Protein AF-A0A9D5H0G9-F1 (afdb_monomer_lite)

pLDDT: mean 79.77, std 12.96, range [47.22, 95.88]

Structure (mmCIF, N/CA/C/O backbone):
data_AF-A0A9D5H0G9-F1
#
_entry.id   AF-A0A9D5H0G9-F1
#
loop_
_atom_site.group_PDB
_atom_site.id
_atom_site.type_symbol
_atom_site.label_atom_id
_atom_site.label_alt_id
_atom_site.label_comp_id
_atom_site.label_asym_id
_atom_site.label_entity_id
_atom_site.label_seq_id
_atom_site.pdbx_PDB_ins_code
_atom_site.Cartn_x
_atom_site.Cartn_y
_atom_site.Cartn_z
_atom_site.occupancy
_atom_site.B_iso_or_equiv
_atom_site.auth_seq_id
_atom_site.auth_comp_id
_atom_site.auth_asym_id
_atom_site.auth_atom_id
_atom_site.pdbx_PDB_model_num
ATOM 1 N N . MET A 1 1 ? -27.047 -10.141 14.820 1.00 56.81 1 MET A N 1
ATOM 2 C CA . MET A 1 1 ? -26.529 -9.614 16.104 1.00 56.81 1 MET A CA 1
ATOM 3 C C . MET A 1 1 ? -26.273 -8.101 16.132 1.00 56.81 1 MET A C 1
ATOM 5 O O . MET A 1 1 ? -26.694 -7.513 17.104 1.00 56.81 1 MET A O 1
ATOM 9 N N . ILE A 1 2 ? -25.667 -7.431 15.132 1.00 56.69 2 ILE A N 1
ATOM 10 C CA . ILE A 1 2 ? -25.589 -5.937 15.113 1.00 56.69 2 ILE A CA 1
ATOM 11 C C . ILE A 1 2 ? -26.662 -5.283 14.229 1.00 56.69 2 ILE A C 1
ATOM 13 O O . ILE A 1 2 ? -27.206 -4.252 14.600 1.00 56.69 2 ILE A O 1
ATOM 17 N N . LEU A 1 3 ? -27.009 -5.904 13.097 1.00 59.88 3 LEU A N 1
ATOM 18 C CA . LEU A 1 3 ? -28.113 -5.454 12.235 1.00 59.88 3 LEU A CA 1
ATOM 19 C C . LEU A 1 3 ? -29.446 -5.417 12.987 1.00 59.88 3 LEU A C 1
ATOM 21 O O . LEU A 1 3 ? -30.154 -4.426 12.918 1.00 59.88 3 LEU A O 1
ATOM 25 N N . ASP A 1 4 ? -29.702 -6.449 13.788 1.00 66.50 4 ASP A N 1
ATOM 26 C CA . ASP A 1 4 ? -30.885 -6.550 14.647 1.00 66.50 4 ASP A CA 1
ATOM 27 C C . ASP A 1 4 ? -30.948 -5.424 15.701 1.00 66.50 4 ASP A C 1
ATOM 29 O O . ASP A 1 4 ? -32.009 -4.882 15.986 1.00 66.50 4 ASP A O 1
ATOM 33 N N . VAL A 1 5 ? -29.797 -4.993 16.236 1.00 70.19 5 VAL A N 1
ATOM 34 C CA . VAL A 1 5 ? -29.723 -3.853 17.171 1.00 70.19 5 VAL A CA 1
ATOM 35 C C . VAL A 1 5 ? -29.985 -2.532 16.445 1.00 70.19 5 VAL A C 1
ATOM 37 O O . VAL A 1 5 ? -30.685 -1.672 16.969 1.00 70.19 5 VAL A O 1
ATOM 40 N N . PHE A 1 6 ? -29.470 -2.379 15.222 1.00 69.69 6 PHE A N 1
ATOM 41 C CA . PHE A 1 6 ? -29.721 -1.199 14.391 1.00 69.69 6 PHE A CA 1
ATOM 42 C C . PHE A 1 6 ? -31.195 -1.079 13.984 1.00 69.69 6 PHE A C 1
ATOM 44 O O . PHE A 1 6 ? -31.761 0.005 14.075 1.00 69.69 6 PHE A O 1
ATOM 51 N N . GLN A 1 7 ? -31.819 -2.193 13.596 1.00 70.25 7 GLN A N 1
ATOM 52 C CA . GLN A 1 7 ? -33.241 -2.266 13.249 1.00 70.25 7 GLN A CA 1
ATOM 53 C C . GLN A 1 7 ? -34.151 -2.016 14.459 1.00 70.25 7 GLN A C 1
ATOM 55 O O . GLN A 1 7 ? -35.206 -1.411 14.315 1.00 70.25 7 GLN A O 1
ATOM 60 N N . LYS A 1 8 ? -33.737 -2.431 15.664 1.00 78.50 8 LYS A N 1
ATOM 61 C CA . LYS A 1 8 ? -34.454 -2.112 16.912 1.00 78.50 8 LYS A CA 1
ATOM 62 C C . LYS A 1 8 ? -34.334 -0.642 17.313 1.00 78.50 8 LYS A C 1
ATOM 64 O O . LYS A 1 8 ? -35.251 -0.110 17.926 1.00 78.50 8 LYS A O 1
ATOM 69 N N . ALA A 1 9 ? -33.207 0.001 17.008 1.00 78.31 9 ALA A N 1
ATOM 70 C CA . ALA A 1 9 ? -32.945 1.385 17.398 1.00 78.31 9 ALA A CA 1
ATOM 71 C C . ALA A 1 9 ? -33.521 2.421 16.419 1.00 78.31 9 ALA A C 1
ATOM 73 O O . ALA A 1 9 ? -33.805 3.546 16.827 1.00 78.31 9 ALA A O 1
ATOM 74 N N . TYR A 1 10 ? -33.690 2.063 15.143 1.00 80.25 10 TYR A N 1
ATOM 75 C CA . TYR A 1 10 ? -34.117 2.986 14.094 1.00 80.25 10 TYR A CA 1
ATOM 76 C C . TYR A 1 10 ? -35.246 2.395 13.251 1.00 80.25 10 TYR A C 1
ATOM 78 O O . TYR A 1 10 ? -35.122 1.297 12.715 1.00 80.25 10 TYR A O 1
ATOM 86 N N . VAL A 1 11 ? -36.315 3.172 13.062 1.00 82.00 11 VAL A N 1
ATOM 87 C CA . VAL A 1 11 ? -37.361 2.857 12.082 1.00 82.00 11 VAL A CA 1
ATOM 88 C C . VAL A 1 11 ? -36.827 3.209 10.695 1.00 82.00 11 VAL A C 1
ATOM 90 O O . VAL A 1 11 ? -36.660 4.383 10.365 1.00 82.00 11 VAL A O 1
ATOM 93 N N . ILE A 1 12 ? -36.515 2.191 9.898 1.00 79.88 12 ILE A N 1
ATOM 94 C CA . ILE A 1 12 ? -35.999 2.345 8.535 1.00 79.88 12 ILE A CA 1
ATOM 95 C C . ILE A 1 12 ? -37.139 2.013 7.571 1.00 79.88 12 ILE A C 1
ATOM 97 O O . ILE A 1 12 ? -37.668 0.908 7.615 1.00 79.88 12 ILE A O 1
ATOM 101 N N . GLY A 1 13 ? -37.527 2.964 6.720 1.00 80.44 13 GLY A N 1
ATOM 102 C CA . GLY A 1 13 ? -38.519 2.718 5.670 1.00 80.44 13 GLY A CA 1
ATOM 103 C C . GLY A 1 13 ? -37.949 1.850 4.543 1.00 80.44 13 GLY A C 1
ATOM 104 O O . GLY A 1 13 ? -36.780 2.010 4.178 1.00 80.44 13 GLY A O 1
ATOM 105 N N . ASP A 1 14 ? -38.784 0.977 3.973 1.00 80.81 14 ASP A N 1
ATOM 106 C CA . ASP A 1 14 ? -38.381 -0.008 2.954 1.00 80.81 14 ASP A CA 1
ATOM 107 C C . ASP A 1 14 ? -37.676 0.626 1.747 1.00 80.81 14 ASP A C 1
ATOM 109 O O . ASP A 1 14 ? -36.675 0.100 1.267 1.00 80.81 14 ASP A O 1
ATOM 113 N N . GLU A 1 15 ? -38.107 1.815 1.317 1.00 85.62 15 GLU A N 1
ATOM 114 C CA . GLU A 1 15 ? -37.555 2.511 0.144 1.00 85.62 15 GLU A CA 1
ATOM 115 C C . GLU A 1 15 ? -36.047 2.798 0.229 1.00 85.62 15 GLU A C 1
ATOM 117 O O . GLU A 1 15 ? -35.377 2.931 -0.795 1.00 85.62 15 GLU A O 1
ATOM 122 N N . ARG A 1 16 ? -35.492 2.930 1.442 1.00 82.00 16 ARG A N 1
ATOM 123 C CA . ARG A 1 16 ? -34.059 3.212 1.650 1.00 82.00 16 ARG A CA 1
ATOM 124 C C . ARG A 1 16 ? -33.353 2.163 2.491 1.00 82.00 16 ARG A C 1
ATOM 126 O O . ARG A 1 16 ? -32.199 2.383 2.869 1.00 82.00 16 ARG A O 1
ATOM 133 N N . TYR A 1 17 ? -34.009 1.043 2.774 1.00 84.56 17 TYR A N 1
ATOM 134 C CA . TYR A 1 17 ? -33.472 0.009 3.647 1.00 84.56 17 TYR A CA 1
ATOM 135 C C . TYR A 1 17 ? -32.092 -0.465 3.177 1.00 84.56 17 TYR A C 1
ATOM 137 O O . TYR A 1 17 ? -31.112 -0.342 3.915 1.00 84.56 17 TYR A O 1
ATOM 145 N N . ASP A 1 18 ? -31.977 -0.866 1.911 1.00 85.19 18 ASP A N 1
ATOM 146 C CA . ASP A 1 18 ? -30.720 -1.365 1.341 1.00 85.19 18 ASP A CA 1
ATOM 147 C C . ASP A 1 18 ? -29.585 -0.342 1.420 1.00 85.19 18 ASP A C 1
ATOM 149 O O . ASP A 1 18 ? -28.441 -0.680 1.738 1.00 85.19 18 ASP A O 1
ATOM 153 N N . PHE A 1 19 ? -29.898 0.931 1.170 1.00 87.31 19 PHE A N 1
ATOM 154 C CA . PHE A 1 19 ? -28.922 2.010 1.249 1.00 87.31 19 PHE A CA 1
ATOM 155 C C . PHE A 1 19 ? -28.417 2.203 2.683 1.00 87.31 19 PHE A C 1
ATOM 157 O O . PHE A 1 19 ? -27.205 2.244 2.914 1.00 87.31 19 PHE A O 1
ATOM 164 N N . VAL A 1 20 ? -29.334 2.279 3.651 1.00 85.88 20 VAL A N 1
ATOM 165 C CA . VAL A 1 20 ? -28.999 2.469 5.069 1.00 85.88 20 VAL A CA 1
ATOM 166 C C . VAL A 1 20 ? -28.192 1.285 5.595 1.00 85.88 20 VAL A C 1
ATOM 168 O O . VAL A 1 20 ? -27.168 1.485 6.250 1.00 85.88 20 VAL A O 1
ATO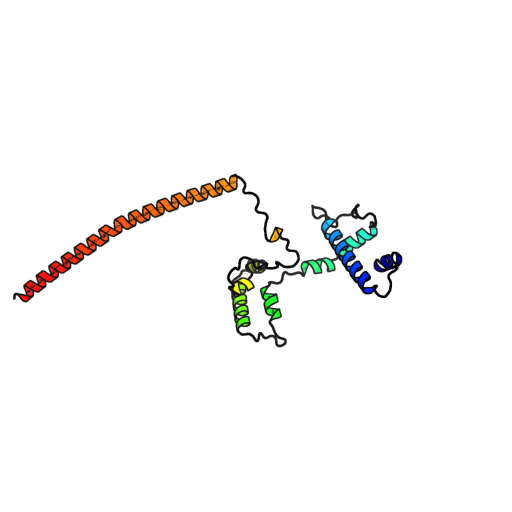M 171 N N . ILE A 1 21 ? -28.589 0.056 5.258 1.00 84.25 21 ILE A N 1
ATOM 172 C CA . ILE A 1 21 ? -27.858 -1.151 5.648 1.00 84.25 21 ILE A CA 1
ATOM 173 C C . ILE A 1 21 ? -26.453 -1.162 5.046 1.00 84.25 21 ILE A C 1
ATOM 175 O O . ILE A 1 21 ? -25.477 -1.401 5.765 1.00 84.25 21 ILE A O 1
ATOM 179 N N . LYS A 1 22 ? -26.316 -0.857 3.751 1.00 86.69 22 LYS A N 1
ATOM 180 C CA . LYS A 1 22 ? -25.011 -0.776 3.083 1.00 86.69 22 LYS A CA 1
ATOM 181 C C . LYS A 1 22 ? -24.092 0.220 3.786 1.00 86.69 22 LYS A C 1
ATOM 183 O O . LYS A 1 22 ? -22.920 -0.088 4.016 1.00 86.69 22 LYS A O 1
ATOM 188 N N . GLU A 1 23 ? -24.607 1.386 4.156 1.00 88.25 23 GLU A N 1
ATOM 189 C CA . GLU A 1 23 ? -23.812 2.420 4.815 1.00 88.25 23 GLU A CA 1
ATOM 190 C C . GLU A 1 23 ? -23.452 2.049 6.261 1.00 88.25 23 GLU A C 1
ATOM 192 O O . GLU A 1 23 ? -22.292 2.172 6.665 1.00 88.25 23 GLU A O 1
ATOM 197 N N . ALA A 1 24 ? -24.392 1.477 7.016 1.00 86.00 24 ALA A N 1
ATOM 198 C CA . ALA A 1 24 ? -24.137 0.970 8.363 1.00 86.00 24 ALA A CA 1
ATOM 199 C C . ALA A 1 24 ? -23.048 -0.117 8.368 1.00 86.00 24 ALA A C 1
ATOM 201 O O . ALA A 1 24 ? -22.148 -0.108 9.213 1.00 86.00 24 ALA A O 1
ATOM 202 N N . VAL A 1 25 ? -23.069 -1.027 7.387 1.00 85.62 25 VAL A N 1
ATOM 203 C CA . VAL A 1 25 ? -22.042 -2.067 7.233 1.00 85.62 25 VAL A CA 1
ATOM 204 C C . VAL A 1 25 ? -20.672 -1.459 6.923 1.00 85.62 25 VAL A C 1
ATOM 206 O O . VAL A 1 25 ? -19.674 -1.893 7.509 1.00 85.62 25 VAL A O 1
ATOM 209 N N . LYS A 1 26 ? -20.593 -0.436 6.059 1.00 88.19 26 LYS A N 1
ATOM 210 C CA . LYS A 1 26 ? -19.330 0.280 5.793 1.00 88.19 26 LYS A CA 1
ATOM 211 C C . LYS A 1 26 ? -18.772 0.919 7.062 1.00 88.19 26 LYS A C 1
ATOM 213 O O . LYS A 1 26 ? -17.596 0.717 7.374 1.00 88.19 26 LYS A O 1
ATOM 218 N N . LEU A 1 27 ? -19.609 1.635 7.814 1.00 90.12 27 LEU A N 1
ATOM 219 C CA . LEU A 1 27 ? -19.217 2.275 9.071 1.00 90.12 27 LEU A CA 1
ATOM 220 C C . LEU A 1 27 ? -18.751 1.245 10.104 1.00 90.12 27 LEU A C 1
ATOM 222 O O . LEU A 1 27 ? -17.713 1.438 10.739 1.00 90.12 27 LEU A O 1
ATOM 226 N N . LEU A 1 28 ? -19.446 0.111 10.219 1.00 87.31 28 LEU A N 1
ATOM 227 C CA . LEU A 1 28 ? -19.047 -0.977 11.108 1.00 87.31 28 LEU A CA 1
ATOM 228 C C . LEU A 1 28 ? -17.698 -1.584 10.703 1.00 87.31 28 LEU A C 1
ATOM 230 O O . LEU A 1 28 ? -16.865 -1.871 11.566 1.00 87.31 28 LEU A O 1
ATOM 234 N N . ARG A 1 29 ? -17.458 -1.781 9.400 1.00 88.19 29 ARG A N 1
ATOM 235 C CA . ARG A 1 29 ? -16.169 -2.277 8.898 1.00 88.19 29 ARG A CA 1
ATOM 236 C C . ARG A 1 29 ? -15.049 -1.293 9.234 1.00 88.19 29 ARG A C 1
ATOM 238 O O . ARG A 1 29 ? -14.038 -1.710 9.796 1.00 88.19 29 ARG A O 1
ATOM 245 N N . ALA A 1 30 ? -15.250 -0.002 8.975 1.00 88.62 30 ALA A N 1
ATOM 246 C CA . ALA A 1 30 ? -14.291 1.050 9.314 1.00 88.62 30 ALA A CA 1
ATOM 247 C C . ALA A 1 30 ? -14.018 1.120 10.827 1.00 88.62 30 ALA A C 1
ATOM 249 O O . ALA A 1 30 ? -12.867 1.225 11.257 1.00 88.62 30 ALA A O 1
ATOM 250 N N . PHE A 1 31 ? -15.064 0.992 11.645 1.00 91.12 31 PHE A N 1
ATOM 251 C CA . PHE A 1 31 ? -14.955 0.944 13.099 1.00 91.12 31 PHE A CA 1
ATOM 252 C C . PHE A 1 31 ? -14.113 -0.244 13.578 1.00 91.12 31 PHE A C 1
ATOM 254 O O . PHE A 1 31 ? -13.171 -0.052 14.345 1.00 91.12 31 PHE A O 1
ATOM 261 N N . LYS A 1 32 ? -14.380 -1.456 13.075 1.00 89.19 32 LYS A N 1
ATOM 262 C CA . LYS A 1 32 ? -13.597 -2.659 13.409 1.00 89.19 32 LYS A CA 1
ATOM 263 C C . LYS A 1 32 ? -12.131 -2.534 12.990 1.00 89.19 32 LYS A C 1
ATOM 265 O O . LYS A 1 32 ? -11.251 -2.923 13.753 1.00 89.19 32 LYS A O 1
ATOM 270 N N . VAL A 1 33 ? -11.855 -1.950 11.820 1.00 88.50 33 VAL A N 1
ATOM 271 C CA . VAL A 1 33 ? -10.481 -1.663 11.366 1.00 88.50 33 VAL A CA 1
ATOM 272 C C . VAL A 1 33 ? -9.780 -0.709 12.331 1.00 88.50 33 VAL A C 1
ATOM 274 O O . VAL A 1 33 ? -8.645 -0.961 12.732 1.00 88.50 33 VAL A O 1
ATOM 277 N N . LYS A 1 34 ? -10.463 0.355 12.763 1.00 91.06 34 LYS A N 1
ATOM 278 C CA . LYS A 1 34 ? -9.928 1.314 13.735 1.00 91.06 34 LYS A CA 1
ATOM 279 C C . LYS A 1 34 ? -9.675 0.677 15.101 1.00 91.06 34 LYS A C 1
ATOM 281 O O . LYS A 1 34 ? -8.620 0.929 15.679 1.00 91.06 34 LYS A O 1
ATOM 286 N N . LEU A 1 35 ? -10.603 -0.151 15.590 1.00 90.94 35 LEU A N 1
ATOM 287 C CA . LEU A 1 35 ? -10.425 -0.939 16.813 1.00 90.94 35 LEU A CA 1
ATOM 288 C C . LEU A 1 35 ? -9.172 -1.810 16.721 1.00 90.94 35 LEU A C 1
ATOM 290 O O . LEU A 1 35 ? -8.299 -1.726 17.579 1.00 90.94 35 LEU A O 1
ATOM 294 N N . ARG A 1 36 ? -9.030 -2.565 15.628 1.00 87.62 36 ARG A N 1
ATOM 295 C CA . ARG A 1 36 ? -7.863 -3.422 15.407 1.00 87.62 36 ARG A CA 1
ATOM 296 C C . ARG A 1 36 ? -6.561 -2.623 15.360 1.00 87.62 36 ARG A C 1
ATOM 298 O O . ARG A 1 36 ? -5.600 -2.964 16.033 1.00 87.62 36 ARG A O 1
ATOM 305 N N . SER A 1 37 ? -6.527 -1.567 14.554 1.00 85.25 37 SER A N 1
ATOM 306 C CA . SER A 1 37 ? -5.296 -0.825 14.269 1.00 85.25 37 SER A CA 1
ATOM 307 C C . SER A 1 37 ? -4.800 0.004 15.449 1.00 85.25 37 SER A C 1
ATOM 309 O O . SER A 1 37 ? -3.591 0.153 15.590 1.00 85.25 37 SER A O 1
ATOM 311 N N . LYS A 1 38 ? -5.701 0.576 16.256 1.00 88.94 38 LYS A N 1
ATOM 312 C CA . LYS A 1 38 ? -5.317 1.504 17.330 1.00 88.94 38 LYS A CA 1
ATOM 313 C C . LYS A 1 38 ? -5.357 0.906 18.727 1.00 88.94 38 LYS A C 1
ATOM 315 O O . LYS A 1 38 ? -4.769 1.498 19.621 1.00 88.94 38 LYS A O 1
ATOM 320 N N . TYR A 1 39 ? -6.099 -0.181 18.918 1.00 90.56 39 TYR A N 1
ATOM 321 C CA . TYR A 1 39 ? -6.449 -0.641 20.257 1.00 90.56 39 TYR A CA 1
ATOM 322 C C . TYR A 1 39 ? -6.258 -2.138 20.496 1.00 90.56 39 TYR A C 1
ATOM 324 O O . TYR A 1 39 ? -6.348 -2.568 21.638 1.00 90.56 39 TYR A O 1
ATOM 332 N N . LEU A 1 40 ? -6.031 -2.948 19.456 1.00 89.19 40 LEU A N 1
ATOM 333 C CA . LEU A 1 40 ? -5.774 -4.377 19.655 1.00 89.19 40 LEU A CA 1
ATOM 334 C C . LEU A 1 40 ? -4.387 -4.623 20.247 1.00 89.19 40 LEU A C 1
ATOM 336 O O . LEU A 1 40 ? -4.220 -5.568 21.014 1.00 89.19 40 LEU A O 1
ATOM 340 N N . LYS A 1 41 ? -3.406 -3.810 19.843 1.00 88.81 41 LYS A N 1
ATOM 341 C CA . LYS A 1 41 ? -2.018 -3.929 20.273 1.00 88.81 41 LYS A CA 1
ATOM 342 C C . LYS A 1 41 ? -1.517 -2.620 20.864 1.00 88.81 41 LYS A C 1
ATOM 344 O O . LYS A 1 41 ? -1.776 -1.557 20.295 1.00 88.81 41 LYS A O 1
ATOM 349 N N . ASP A 1 42 ? -0.765 -2.730 21.948 1.00 85.69 42 ASP A N 1
ATOM 350 C CA . ASP A 1 42 ? -0.035 -1.625 22.554 1.00 85.69 42 ASP A CA 1
ATOM 351 C C . ASP A 1 42 ? 1.193 -1.242 21.714 1.00 85.69 42 ASP A C 1
ATOM 353 O O . ASP A 1 42 ? 1.541 -1.904 20.731 1.00 85.69 42 ASP A O 1
ATOM 357 N N . LYS A 1 43 ? 1.866 -0.152 22.105 1.00 83.06 43 LYS A N 1
ATOM 358 C CA . LYS A 1 43 ? 3.080 0.344 21.431 1.00 83.06 43 LYS A CA 1
ATOM 359 C C . LYS A 1 43 ? 4.184 -0.716 21.350 1.00 83.06 43 LYS A C 1
ATOM 361 O O . LYS A 1 43 ? 4.920 -0.735 20.371 1.00 83.06 43 LYS A O 1
ATOM 366 N N . ASP A 1 44 ? 4.230 -1.614 22.329 1.00 82.81 44 ASP A N 1
ATOM 367 C CA . ASP A 1 44 ? 5.205 -2.705 22.422 1.00 82.81 44 ASP A CA 1
ATOM 368 C C . ASP A 1 44 ? 4.770 -3.970 21.653 1.00 82.81 44 ASP A C 1
ATOM 370 O O . ASP A 1 44 ? 5.451 -4.989 21.679 1.00 82.81 44 ASP A O 1
ATOM 374 N N . GLY A 1 45 ? 3.616 -3.939 20.973 1.00 81.00 45 GLY A N 1
ATOM 375 C CA . GLY A 1 45 ? 3.103 -5.052 20.166 1.00 81.00 45 GLY A CA 1
ATOM 376 C C . GLY A 1 45 ? 2.308 -6.115 20.936 1.00 81.00 45 GLY A C 1
ATOM 377 O O . GLY A 1 45 ? 1.773 -7.036 20.308 1.00 81.00 45 GLY A O 1
ATOM 378 N N . ASN A 1 46 ? 2.179 -5.970 22.257 1.00 86.94 46 ASN A N 1
ATOM 379 C CA . ASN A 1 46 ? 1.392 -6.848 23.127 1.00 86.94 46 ASN A CA 1
ATOM 380 C C . ASN A 1 46 ? -0.118 -6.665 22.924 1.00 86.94 46 ASN A C 1
ATOM 382 O O . ASN A 1 46 ? -0.568 -5.571 22.603 1.00 86.94 46 ASN A O 1
ATOM 386 N N . ILE A 1 47 ? -0.901 -7.733 23.114 1.00 86.94 47 ILE A N 1
ATOM 387 C CA . ILE A 1 47 ? -2.364 -7.709 22.951 1.00 86.94 47 ILE A CA 1
ATOM 388 C C . ILE A 1 47 ? -3.025 -7.072 24.170 1.00 86.94 47 ILE A C 1
ATOM 390 O O . ILE A 1 47 ? -2.795 -7.493 25.308 1.00 86.94 47 ILE A O 1
ATOM 394 N N . ASN A 1 48 ? -3.927 -6.131 23.923 1.00 88.50 48 ASN A N 1
ATOM 395 C CA . ASN A 1 48 ? -4.620 -5.421 24.987 1.00 88.50 48 ASN A CA 1
ATOM 396 C C . ASN A 1 48 ? -5.701 -6.318 25.591 1.00 88.50 48 ASN A C 1
ATOM 398 O O . ASN A 1 48 ? -6.639 -6.739 24.912 1.00 88.50 48 ASN A O 1
ATOM 402 N N . LYS A 1 49 ? -5.590 -6.589 26.896 1.00 87.25 49 LYS A N 1
ATOM 403 C CA . LYS A 1 49 ? -6.533 -7.457 27.623 1.00 87.25 49 LYS A CA 1
ATOM 404 C C . LYS A 1 49 ? -7.892 -6.806 27.873 1.00 87.25 49 LYS A C 1
ATOM 406 O O . LYS A 1 49 ? -8.851 -7.516 28.122 1.00 87.25 49 LYS A O 1
ATOM 411 N N . LYS A 1 50 ? -7.980 -5.476 27.846 1.00 88.44 50 LYS A N 1
ATOM 412 C CA . LYS A 1 50 ? -9.211 -4.728 28.131 1.00 88.44 50 LYS A CA 1
ATOM 413 C C . LYS A 1 50 ? -9.662 -3.941 26.899 1.00 88.44 50 LYS A C 1
ATOM 415 O O . LYS A 1 50 ? -8.796 -3.469 26.154 1.00 88.44 50 LYS A O 1
ATOM 420 N N . PRO A 1 51 ? -10.978 -3.755 26.699 1.00 91.31 51 PRO A N 1
ATOM 421 C CA . PRO A 1 51 ? -11.483 -2.899 25.643 1.00 91.31 51 PRO A CA 1
ATOM 422 C C . PRO A 1 51 ? -11.075 -1.437 25.870 1.00 91.31 51 PRO A C 1
ATOM 424 O O . PRO A 1 51 ? -10.795 -1.023 26.999 1.00 91.31 51 PRO A O 1
ATOM 427 N N . PRO A 1 52 ? -11.076 -0.615 24.810 1.00 91.38 52 PRO A N 1
ATOM 428 C CA . PRO A 1 52 ? -10.791 0.808 24.930 1.00 91.38 52 PRO A CA 1
ATOM 429 C C . PRO A 1 52 ? -11.828 1.527 25.781 1.00 91.38 52 PRO A C 1
ATOM 431 O O . PRO A 1 52 ? -13.016 1.477 25.474 1.00 91.38 52 PRO A O 1
ATOM 434 N N . GLU A 1 53 ? -11.371 2.315 26.751 1.00 90.00 53 GLU A N 1
ATOM 435 C CA . GLU A 1 53 ? -12.243 3.120 27.619 1.00 90.00 53 GLU A CA 1
ATOM 436 C C . GLU A 1 53 ? -13.141 4.088 26.830 1.00 90.00 53 GLU A C 1
ATOM 438 O O . GLU A 1 53 ? -14.304 4.299 27.165 1.00 90.00 53 GLU A O 1
ATOM 443 N N . LYS A 1 54 ? -12.641 4.600 25.695 1.00 90.56 54 LYS A N 1
ATOM 444 C CA . LYS A 1 54 ? -13.410 5.437 24.758 1.00 90.56 54 LYS A CA 1
ATOM 445 C C . LYS A 1 54 ? -14.705 4.773 24.270 1.00 90.56 54 LYS A C 1
ATOM 447 O O . LYS A 1 54 ? -15.638 5.470 23.873 1.00 90.56 54 LYS A O 1
ATOM 452 N N . TYR A 1 55 ? -14.740 3.446 24.235 1.00 90.06 55 TYR A N 1
ATOM 453 C CA . TYR A 1 55 ? -15.864 2.655 23.759 1.00 90.06 55 TYR A CA 1
ATOM 454 C C . TYR A 1 55 ? -16.420 1.813 24.909 1.00 90.06 55 TYR A C 1
ATOM 456 O O . TYR A 1 55 ? -16.429 0.588 24.842 1.00 90.06 55 TYR A O 1
ATOM 464 N N . SER A 1 56 ? -16.906 2.489 25.954 1.00 87.62 56 SER A N 1
ATOM 465 C CA . SER A 1 56 ? -17.457 1.879 27.176 1.00 87.62 56 SER A CA 1
ATOM 466 C C . SER A 1 56 ? -18.626 0.916 26.938 1.00 87.62 56 SER A C 1
ATOM 468 O O . SER A 1 56 ? -18.898 0.056 27.767 1.00 87.62 56 SER A O 1
ATOM 470 N N . TYR A 1 57 ? -19.303 1.033 25.795 1.00 86.62 57 TYR A N 1
ATOM 471 C CA . TYR A 1 57 ? -20.365 0.123 25.366 1.00 86.62 57 TYR A CA 1
ATOM 472 C C . TYR A 1 57 ? -19.856 -1.238 24.862 1.00 86.62 57 TYR A C 1
ATOM 474 O O . TYR A 1 57 ? -20.665 -2.122 24.588 1.00 86.62 57 TYR A O 1
ATOM 482 N N . ILE A 1 58 ? -18.541 -1.418 24.694 1.00 88.81 58 ILE A N 1
ATOM 483 C CA . ILE A 1 58 ? -17.946 -2.716 24.369 1.00 88.81 58 ILE A CA 1
ATOM 484 C C . ILE A 1 58 ? -17.715 -3.466 25.675 1.00 88.81 58 ILE A C 1
ATOM 486 O O . ILE A 1 58 ? -16.865 -3.095 26.482 1.00 88.81 58 ILE A O 1
ATOM 490 N N . THR A 1 59 ? -18.462 -4.548 25.863 1.00 92.12 59 THR A N 1
ATOM 491 C CA . THR A 1 59 ? -18.270 -5.439 27.013 1.00 92.12 59 THR A CA 1
ATOM 492 C C . THR A 1 59 ? -16.968 -6.229 26.888 1.00 92.12 59 THR A C 1
ATOM 494 O O . THR A 1 59 ? -16.466 -6.463 25.786 1.00 92.12 59 THR A O 1
ATOM 497 N N . GLN A 1 60 ? -16.428 -6.677 28.023 1.00 91.06 60 GLN A N 1
ATOM 498 C CA . GLN A 1 60 ? -15.212 -7.493 28.045 1.00 91.06 60 GLN A CA 1
ATOM 499 C C . GLN A 1 60 ? -15.379 -8.783 27.224 1.00 91.06 60 GLN A C 1
ATOM 501 O O . GLN A 1 60 ? -14.518 -9.108 26.418 1.00 91.06 60 GLN A O 1
ATOM 506 N N . GLU A 1 61 ? -16.529 -9.449 27.325 1.00 91.31 61 GLU A N 1
ATOM 507 C CA . GLU A 1 61 ? -16.827 -10.654 26.540 1.00 91.31 61 GLU A CA 1
ATOM 508 C C . GLU A 1 61 ? -16.796 -10.384 25.027 1.00 91.31 61 GLU A C 1
ATOM 510 O O . GLU A 1 61 ? -16.196 -11.133 24.256 1.00 91.31 61 GLU A O 1
ATOM 515 N N . GLN A 1 62 ? -17.397 -9.273 24.582 1.00 90.19 62 GLN A N 1
ATOM 516 C CA . GLN A 1 62 ? -17.360 -8.866 23.173 1.00 90.19 62 GLN A CA 1
ATOM 517 C C . GLN A 1 62 ? -15.936 -8.548 22.705 1.00 90.19 62 GLN A C 1
ATOM 519 O O . GLN A 1 62 ? -15.596 -8.818 21.548 1.00 90.19 62 GLN A O 1
ATOM 524 N N . TRP A 1 63 ? -15.115 -7.973 23.585 1.00 92.62 63 TRP A N 1
ATOM 525 C CA . TRP A 1 63 ? -13.707 -7.712 23.312 1.00 92.62 63 TRP A CA 1
ATOM 526 C C . TRP A 1 63 ? -12.919 -9.010 23.152 1.00 92.62 63 TRP A C 1
ATOM 528 O O . TRP A 1 63 ? -12.233 -9.172 22.145 1.00 92.62 63 TRP A O 1
ATOM 538 N N . ASP A 1 64 ? -13.086 -9.964 24.062 1.00 91.25 64 ASP A N 1
ATOM 539 C CA . ASP A 1 64 ? -12.367 -11.240 24.035 1.00 91.25 64 ASP A CA 1
ATOM 540 C C . ASP A 1 64 ? -12.715 -12.057 22.780 1.00 91.25 64 ASP A C 1
ATOM 542 O O . ASP A 1 64 ? -11.825 -12.577 22.097 1.00 91.25 64 ASP A O 1
ATOM 546 N N . ILE A 1 65 ? -13.995 -12.080 22.390 1.00 90.88 65 ILE A N 1
ATOM 547 C CA . ILE A 1 65 ? -14.448 -12.677 21.121 1.00 90.88 65 ILE A CA 1
ATOM 548 C C . ILE A 1 65 ? -13.786 -11.981 19.923 1.00 90.88 65 ILE A C 1
ATOM 550 O O . ILE A 1 65 ? -13.339 -12.639 18.978 1.00 90.88 65 ILE A O 1
ATOM 554 N N . PHE A 1 66 ? -13.715 -10.646 19.934 1.00 89.44 66 PHE A N 1
ATOM 555 C CA . PHE A 1 66 ? -13.097 -9.875 18.856 1.00 89.44 66 PHE A CA 1
ATOM 556 C C . PHE A 1 66 ? -11.590 -10.134 18.742 1.00 89.44 66 PHE A C 1
ATOM 558 O O . PHE A 1 66 ? -11.101 -10.344 17.628 1.00 89.44 66 PHE A O 1
ATOM 565 N N . VAL A 1 67 ? -10.870 -10.148 19.867 1.00 90.12 67 VAL A N 1
ATOM 566 C CA . VAL A 1 67 ? -9.436 -10.459 19.940 1.00 90.12 67 VAL A CA 1
ATOM 567 C C . VAL A 1 67 ? -9.182 -11.866 19.411 1.00 90.12 67 VAL A C 1
ATOM 569 O O . VAL A 1 67 ? -8.372 -12.031 18.501 1.00 90.12 67 VAL A O 1
ATOM 572 N N . THR A 1 68 ? -9.935 -12.855 19.897 1.00 90.50 68 THR A N 1
ATOM 573 C CA . THR A 1 68 ? -9.815 -14.261 19.478 1.00 90.50 68 THR A CA 1
ATOM 574 C C . THR A 1 68 ? -10.016 -14.398 17.970 1.00 90.50 68 THR A C 1
ATOM 576 O O . THR A 1 68 ? -9.180 -14.966 17.270 1.00 90.50 68 THR A O 1
ATOM 579 N N . LYS A 1 69 ? -11.064 -13.767 17.425 1.00 87.50 69 LYS A N 1
ATOM 580 C CA . LYS A 1 69 ? -11.313 -13.738 15.979 1.00 87.50 69 LYS A CA 1
ATOM 581 C C . LYS A 1 69 ? -10.199 -13.045 15.190 1.00 87.50 69 LYS A C 1
ATOM 583 O O . LYS A 1 69 ? -9.871 -13.484 14.094 1.00 87.50 69 LYS A O 1
ATOM 588 N N . CYS A 1 70 ? -9.632 -11.959 15.715 1.00 82.81 70 CYS A N 1
ATOM 589 C CA . CYS A 1 70 ? -8.536 -11.238 15.060 1.00 82.81 70 CYS A CA 1
ATOM 590 C C . CYS A 1 70 ? -7.208 -12.006 15.066 1.00 82.81 70 CYS A C 1
ATOM 592 O O . CYS A 1 70 ? -6.357 -11.692 14.225 1.00 82.81 70 CYS A O 1
ATOM 594 N N . MET A 1 71 ? -7.038 -12.937 16.011 1.00 81.75 71 MET A N 1
ATOM 595 C CA . MET A 1 71 ? -5.855 -13.787 16.158 1.00 81.75 71 MET A CA 1
ATOM 596 C C . MET A 1 71 ? -5.994 -15.155 15.498 1.00 81.75 71 MET A C 1
ATOM 598 O O . MET A 1 71 ? -4.972 -15.791 15.280 1.00 81.75 71 MET A O 1
ATOM 602 N N . SER A 1 72 ? -7.209 -15.573 15.142 1.00 83.44 72 SER A N 1
ATOM 603 C CA . SER A 1 72 ? -7.466 -16.799 14.385 1.00 83.44 72 SER A CA 1
ATOM 604 C C . SER A 1 72 ? -6.581 -16.899 13.141 1.00 83.44 72 SER A C 1
ATOM 606 O O . SER A 1 72 ? -6.460 -15.928 12.385 1.00 83.44 72 SER A O 1
ATOM 608 N N . ASP A 1 73 ? -6.027 -18.087 12.898 1.00 68.19 73 ASP A N 1
ATOM 609 C CA . ASP A 1 73 ? -5.099 -18.346 11.793 1.00 68.19 73 ASP A CA 1
ATOM 610 C C . ASP A 1 73 ? -5.698 -17.996 10.433 1.00 68.19 73 ASP A C 1
ATOM 612 O O . ASP A 1 73 ? -5.005 -17.433 9.598 1.00 68.19 73 ASP A O 1
ATOM 616 N N . ASP A 1 74 ? -6.996 -18.215 10.216 1.00 67.56 74 ASP A N 1
ATOM 617 C CA . ASP A 1 74 ? -7.678 -17.824 8.972 1.00 67.56 74 ASP A CA 1
ATOM 618 C C . ASP A 1 74 ? -7.586 -16.315 8.690 1.00 67.56 74 ASP A C 1
ATOM 620 O O . ASP A 1 74 ? -7.401 -15.883 7.551 1.00 67.56 74 ASP A O 1
ATOM 624 N N . PHE A 1 75 ? -7.667 -15.492 9.739 1.00 67.19 75 PHE A N 1
ATOM 625 C CA . PHE A 1 75 ? -7.581 -14.037 9.625 1.00 67.19 75 PHE A CA 1
ATOM 626 C C . PHE A 1 75 ? -6.128 -13.555 9.509 1.00 67.19 75 PHE A C 1
ATOM 628 O O . PHE A 1 75 ? -5.866 -12.484 8.952 1.00 67.19 75 PHE A O 1
ATOM 635 N N . GLN A 1 76 ? -5.172 -14.330 10.031 1.00 65.81 76 GLN A N 1
ATOM 636 C CA . GLN A 1 76 ? -3.743 -14.085 9.832 1.00 65.81 76 GLN A CA 1
ATOM 637 C C . GLN A 1 76 ? -3.282 -14.521 8.438 1.00 65.81 76 GLN A C 1
ATOM 639 O O . GLN A 1 76 ? -2.568 -13.761 7.792 1.00 65.81 76 GLN A O 1
ATOM 644 N N . LYS A 1 77 ? -3.762 -15.659 7.929 1.00 60.47 77 LYS A N 1
ATOM 645 C CA . LYS A 1 77 ? -3.495 -16.158 6.573 1.00 60.47 77 LYS A CA 1
ATOM 646 C C . LYS A 1 77 ? -4.014 -15.205 5.508 1.00 60.47 77 LYS A C 1
ATOM 648 O O . LYS A 1 77 ? -3.306 -14.947 4.549 1.00 60.47 77 LYS A O 1
ATOM 653 N N . GLN A 1 78 ? -5.181 -14.584 5.704 1.00 57.84 78 GLN A N 1
ATOM 654 C CA . GLN A 1 78 ? -5.630 -13.488 4.829 1.00 57.84 78 GLN A CA 1
ATOM 655 C C . GLN A 1 78 ? -4.683 -12.279 4.824 1.00 57.84 78 GLN A C 1
ATOM 657 O O . GLN A 1 78 ? -4.660 -11.537 3.852 1.00 57.84 78 GLN A O 1
ATOM 662 N N . LYS A 1 79 ? -3.925 -12.058 5.904 1.00 52.03 79 LYS A N 1
ATOM 663 C CA . LYS A 1 79 ? -2.958 -10.961 6.011 1.00 52.03 79 LYS A CA 1
ATOM 664 C C . LYS A 1 79 ? -1.593 -11.330 5.417 1.00 52.03 79 LYS A C 1
ATOM 666 O O . LYS A 1 79 ? -0.930 -10.453 4.884 1.00 52.03 79 LYS A O 1
ATOM 671 N N . SER A 1 80 ? -1.161 -12.585 5.549 1.00 47.44 80 SER A N 1
ATOM 672 C CA . SER A 1 80 ? 0.115 -13.070 5.007 1.00 47.44 80 SER A CA 1
ATOM 673 C C . SER A 1 80 ? 0.031 -13.498 3.540 1.00 47.44 80 SER A C 1
ATOM 675 O O . SER A 1 80 ? 1.045 -13.448 2.862 1.00 47.44 80 SER A O 1
ATOM 677 N N . ASN A 1 81 ? -1.153 -13.877 3.039 1.00 47.22 81 ASN A N 1
ATOM 678 C CA . ASN A 1 81 ? -1.374 -14.211 1.624 1.00 47.22 81 ASN A CA 1
ATOM 679 C C . ASN A 1 81 ? -1.532 -12.986 0.711 1.00 47.22 81 ASN A C 1
ATOM 681 O O . ASN A 1 81 ? -1.740 -13.159 -0.486 1.00 47.22 81 ASN A O 1
ATOM 685 N N . GLU A 1 82 ? -1.400 -11.758 1.220 1.00 53.56 82 GLU A N 1
ATOM 686 C CA . GLU A 1 82 ? -0.996 -10.638 0.361 1.00 53.56 82 GLU A CA 1
ATOM 687 C C . GLU A 1 82 ? 0.511 -10.769 0.095 1.00 53.56 82 GLU A C 1
ATOM 689 O O . GLU A 1 82 ? 1.307 -9.907 0.467 1.00 53.56 82 GLU A O 1
ATOM 694 N N . GLU A 1 83 ? 0.913 -11.887 -0.517 1.00 62.69 83 GLU A N 1
ATOM 695 C CA . GLU A 1 83 ? 2.197 -11.951 -1.195 1.00 62.69 83 GLU A CA 1
ATOM 696 C C . GLU A 1 83 ? 2.172 -10.809 -2.201 1.00 62.69 83 GLU A C 1
ATOM 698 O O . GLU A 1 83 ? 1.252 -10.680 -3.016 1.00 62.69 83 GLU A O 1
ATOM 703 N N . ARG A 1 84 ? 3.095 -9.869 -2.029 1.00 67.00 84 ARG A N 1
ATOM 704 C CA . ARG A 1 84 ? 3.102 -8.661 -2.833 1.00 67.00 84 ARG A CA 1
ATOM 705 C C . ARG A 1 84 ? 3.430 -9.121 -4.252 1.00 67.00 84 ARG A C 1
ATOM 707 O O . ARG A 1 84 ? 4.512 -9.629 -4.499 1.00 67.00 84 ARG A O 1
ATOM 714 N N . ILE A 1 85 ? 2.467 -9.030 -5.165 1.00 77.06 85 ILE A N 1
ATOM 715 C CA . ILE A 1 85 ? 2.654 -9.493 -6.544 1.00 77.06 85 ILE A CA 1
ATOM 716 C C . ILE A 1 85 ? 3.346 -8.370 -7.328 1.00 77.06 85 ILE A C 1
ATOM 718 O O . ILE A 1 85 ? 2.823 -7.248 -7.320 1.00 77.06 85 ILE A O 1
ATOM 722 N N . PRO A 1 86 ? 4.496 -8.620 -7.987 1.00 83.62 86 PRO A N 1
ATOM 723 C CA . PRO A 1 86 ? 5.178 -7.600 -8.777 1.00 83.62 86 PRO A CA 1
ATOM 724 C C . PRO A 1 86 ? 4.263 -7.015 -9.855 1.00 83.62 86 PRO A C 1
ATOM 726 O O . PRO A 1 86 ? 3.461 -7.725 -10.473 1.00 83.62 86 PRO A O 1
ATOM 729 N N . CYS A 1 87 ? 4.390 -5.712 -10.107 1.00 83.81 87 CYS A N 1
ATOM 730 C CA . CYS A 1 87 ? 3.525 -4.983 -11.040 1.00 83.81 87 CYS A CA 1
ATOM 731 C C . CYS A 1 87 ? 3.559 -5.591 -12.452 1.00 83.81 87 CYS A C 1
ATOM 733 O O . CYS A 1 87 ? 2.517 -5.746 -13.091 1.00 83.81 87 CYS A O 1
ATOM 735 N N . PHE A 1 88 ? 4.747 -6.017 -12.898 1.00 89.00 88 PHE A N 1
ATOM 736 C CA . PHE A 1 88 ? 4.940 -6.720 -14.164 1.00 89.00 88 PHE A CA 1
ATOM 737 C C . PHE A 1 88 ? 4.066 -7.981 -14.275 1.00 89.00 88 PHE A C 1
ATOM 739 O O . PHE A 1 88 ? 3.409 -8.175 -15.297 1.00 89.00 88 PHE A O 1
ATOM 746 N N . GLN A 1 89 ? 3.989 -8.803 -13.224 1.00 88.44 89 GLN A N 1
ATOM 747 C CA . GLN A 1 89 ? 3.209 -10.046 -13.245 1.00 88.44 89 GLN A CA 1
ATOM 748 C C . GLN A 1 89 ? 1.714 -9.762 -13.426 1.00 88.44 89 GLN A C 1
ATOM 750 O O . GLN A 1 89 ? 1.065 -10.358 -14.284 1.00 88.44 89 GLN A O 1
ATOM 755 N N . LEU A 1 90 ? 1.175 -8.784 -12.690 1.00 88.88 90 LEU A N 1
ATOM 756 C CA . LEU A 1 90 ? -0.214 -8.339 -12.863 1.00 88.88 90 LEU A CA 1
ATOM 757 C C . LEU A 1 90 ? -0.459 -7.779 -14.270 1.00 88.88 90 LEU A C 1
ATOM 759 O O . LEU A 1 90 ? -1.484 -8.063 -14.892 1.00 88.88 90 LEU A O 1
ATOM 763 N N . TRP A 1 91 ? 0.489 -6.994 -14.782 1.00 90.25 91 TRP A N 1
ATOM 764 C CA . TRP A 1 91 ? 0.412 -6.373 -16.101 1.00 90.25 91 TRP A CA 1
ATOM 765 C C . TRP A 1 91 ? 0.448 -7.391 -17.247 1.00 90.25 91 TRP A C 1
ATOM 767 O O . TRP A 1 91 ? -0.282 -7.205 -18.226 1.00 90.25 91 TRP A O 1
ATOM 777 N N . LYS A 1 92 ? 1.250 -8.458 -17.105 1.00 91.31 92 LYS A N 1
ATOM 778 C CA . LYS A 1 92 ? 1.326 -9.598 -18.028 1.00 91.31 92 LYS A CA 1
ATOM 779 C C . LYS A 1 92 ? 0.010 -10.367 -18.031 1.00 91.31 92 LYS A C 1
ATOM 781 O O . LYS A 1 92 ? -0.600 -10.496 -19.085 1.00 91.31 92 LYS A O 1
ATOM 786 N N . VAL A 1 93 ? -0.478 -10.789 -16.860 1.00 91.12 93 VAL A N 1
ATOM 787 C CA . VAL A 1 93 ? -1.742 -11.542 -16.731 1.00 91.12 93 VAL A CA 1
ATOM 788 C C . VAL A 1 93 ? -2.919 -10.781 -17.346 1.00 91.12 93 VAL A C 1
ATOM 790 O O . VAL A 1 93 ? -3.743 -11.376 -18.029 1.00 91.12 93 VAL A O 1
ATOM 793 N N . ALA A 1 94 ? -2.980 -9.459 -17.173 1.00 90.00 94 ALA A N 1
ATOM 794 C CA . ALA A 1 94 ? -4.043 -8.631 -17.747 1.00 90.00 94 ALA A CA 1
ATOM 795 C C . ALA A 1 94 ? -4.024 -8.529 -19.288 1.00 90.00 94 ALA A C 1
ATOM 797 O O . ALA A 1 94 ? -4.973 -8.000 -19.864 1.00 90.00 94 ALA A O 1
ATOM 798 N N . ARG A 1 95 ? -2.946 -8.971 -19.949 1.00 92.12 95 ARG A N 1
ATOM 799 C CA . ARG A 1 95 ? -2.758 -8.918 -21.413 1.00 92.12 95 ARG A CA 1
ATOM 800 C C . ARG A 1 95 ? -2.705 -10.287 -22.072 1.00 92.12 95 ARG A C 1
ATOM 802 O O . ARG A 1 95 ? -2.537 -10.358 -23.283 1.00 92.12 95 ARG A O 1
ATOM 809 N N . VAL A 1 96 ? -2.853 -11.338 -21.276 1.00 93.00 96 VAL A N 1
ATOM 810 C CA . VAL A 1 96 ? -3.026 -12.700 -21.757 1.00 93.00 96 VAL A CA 1
ATOM 811 C C . VAL A 1 96 ? -4.497 -12.896 -22.116 1.00 93.00 96 VAL A C 1
ATOM 813 O O . VAL A 1 96 ? -5.394 -12.606 -21.319 1.00 93.00 96 VAL A O 1
ATOM 816 N N . ASN A 1 97 ? -4.747 -13.375 -23.328 1.00 90.94 97 ASN A N 1
ATOM 817 C CA . ASN A 1 97 ? -6.081 -13.710 -23.801 1.00 90.94 97 ASN A CA 1
ATOM 818 C C . ASN A 1 97 ? -6.572 -15.039 -23.221 1.00 90.94 97 ASN A C 1
ATOM 820 O O . ASN A 1 97 ? -5.857 -15.751 -22.520 1.00 90.94 97 ASN A O 1
ATOM 824 N N . LYS A 1 98 ? -7.820 -15.402 -23.535 1.00 91.25 98 LYS A N 1
ATOM 825 C CA . LYS A 1 98 ? -8.418 -16.673 -23.088 1.00 91.25 98 LYS A CA 1
ATOM 826 C C . LYS A 1 98 ? -7.629 -17.900 -23.552 1.00 91.25 98 LYS A C 1
ATOM 828 O O . LYS A 1 98 ? -7.650 -18.908 -22.854 1.00 91.25 98 LYS A O 1
ATOM 833 N N . ASP A 1 99 ? -6.949 -17.787 -24.688 1.00 88.00 99 ASP A N 1
ATOM 834 C CA . ASP A 1 99 ? -6.142 -18.853 -25.285 1.00 88.00 99 ASP A CA 1
ATOM 835 C C . ASP A 1 99 ? -4.746 -18.978 -24.645 1.00 88.00 99 ASP A C 1
ATOM 837 O O . ASP A 1 99 ? -4.041 -19.950 -24.891 1.00 88.00 99 ASP A O 1
ATOM 841 N N . GLY A 1 100 ? -4.367 -18.041 -23.765 1.00 88.38 100 GLY A N 1
ATOM 842 C CA . GLY A 1 100 ? -3.061 -18.024 -23.099 1.00 88.38 100 GLY A CA 1
ATOM 843 C C . GLY A 1 100 ? -2.007 -17.158 -23.794 1.00 88.38 100 GLY A C 1
ATOM 844 O O . GLY A 1 100 ? -0.932 -16.961 -23.229 1.00 88.38 100 GLY A O 1
ATOM 845 N N . ASP A 1 101 ? -2.340 -16.583 -24.950 1.00 88.81 101 ASP A N 1
ATOM 846 C CA . ASP A 1 101 ? -1.412 -15.822 -25.788 1.00 88.81 101 ASP A CA 1
ATOM 847 C C . ASP A 1 101 ? -1.574 -14.299 -25.647 1.00 88.81 101 ASP A C 1
ATOM 849 O O . ASP A 1 101 ? -2.600 -13.792 -25.180 1.00 88.81 101 ASP A O 1
ATOM 853 N N . ILE A 1 102 ? -0.535 -13.562 -26.052 1.00 91.12 102 ILE A N 1
ATOM 854 C CA . ILE A 1 102 ? -0.522 -12.098 -26.138 1.00 91.12 102 ILE A CA 1
ATOM 855 C C . ILE A 1 102 ? -0.528 -11.711 -27.620 1.00 91.12 102 ILE A C 1
ATOM 857 O O . ILE A 1 102 ? 0.501 -11.762 -28.284 1.00 91.12 102 ILE A O 1
ATOM 861 N N . ASP A 1 103 ? -1.671 -11.254 -28.131 1.00 89.56 103 ASP A N 1
ATOM 862 C CA . ASP A 1 103 ? -1.833 -10.972 -29.571 1.00 89.56 103 ASP A CA 1
ATOM 863 C C . ASP A 1 103 ? -1.055 -9.738 -30.070 1.00 89.56 103 ASP A C 1
ATOM 865 O O . ASP A 1 103 ? -1.028 -9.451 -31.266 1.00 89.56 103 ASP A O 1
ATOM 869 N N . ASN A 1 104 ? -0.482 -8.937 -29.168 1.00 92.44 104 ASN A N 1
ATOM 870 C CA . ASN A 1 104 ? 0.175 -7.681 -29.515 1.00 92.44 104 ASN A CA 1
ATOM 871 C C . ASN A 1 104 ? 1.699 -7.809 -29.435 1.00 92.44 104 ASN A C 1
ATOM 873 O O . ASN A 1 104 ? 2.267 -7.792 -28.343 1.00 92.44 104 ASN A O 1
ATOM 877 N N . ASP A 1 105 ? 2.361 -7.803 -30.594 1.00 93.94 105 ASP A N 1
ATOM 878 C CA . ASP A 1 105 ? 3.823 -7.894 -30.721 1.00 93.94 105 ASP A CA 1
ATOM 879 C C . ASP A 1 105 ? 4.588 -6.866 -29.873 1.00 93.94 105 ASP A C 1
ATOM 881 O O . ASP A 1 105 ? 5.651 -7.160 -29.327 1.00 93.94 105 ASP A O 1
ATOM 885 N N . ASN A 1 106 ? 4.073 -5.638 -29.740 1.00 92.19 106 ASN A N 1
ATOM 886 C CA . ASN A 1 106 ? 4.730 -4.610 -28.929 1.00 92.19 106 ASN A CA 1
ATOM 887 C C . ASN A 1 106 ? 4.624 -4.922 -27.435 1.00 92.19 106 ASN A C 1
ATOM 889 O O . ASN A 1 106 ? 5.564 -4.666 -26.686 1.00 92.19 106 ASN A O 1
ATOM 893 N N . VAL A 1 107 ? 3.493 -5.485 -27.001 1.00 91.88 107 VAL A N 1
ATOM 894 C CA . VAL A 1 107 ? 3.331 -5.970 -25.627 1.00 91.88 107 VAL A CA 1
ATOM 895 C C . VAL A 1 107 ? 4.259 -7.151 -25.385 1.00 91.88 107 VAL A C 1
ATOM 897 O O . VAL A 1 107 ? 4.925 -7.167 -24.354 1.00 91.88 107 VAL A O 1
ATOM 900 N N . GLN A 1 108 ? 4.342 -8.090 -26.330 1.00 94.44 108 GLN A N 1
ATOM 901 C CA . GLN A 1 108 ? 5.207 -9.260 -26.205 1.00 94.44 108 GLN A CA 1
ATOM 902 C C . GLN A 1 108 ? 6.672 -8.848 -26.013 1.00 94.44 108 GLN A C 1
ATOM 904 O O . GLN A 1 108 ? 7.295 -9.278 -25.051 1.00 94.44 108 GLN A O 1
ATOM 909 N N . LYS A 1 109 ? 7.176 -7.886 -26.799 1.00 94.19 109 LYS A N 1
ATOM 910 C CA . LYS A 1 109 ? 8.531 -7.327 -26.613 1.00 94.19 109 LYS A CA 1
ATOM 911 C C . LYS A 1 109 ? 8.769 -6.763 -25.209 1.00 94.19 109 LYS A C 1
ATOM 913 O O . LYS A 1 109 ? 9.858 -6.915 -24.660 1.00 94.19 109 LYS A O 1
ATOM 918 N N . ILE A 1 110 ? 7.772 -6.088 -24.629 1.00 93.94 110 ILE A N 1
ATOM 919 C CA . ILE A 1 110 ? 7.867 -5.552 -23.262 1.00 93.94 110 ILE A CA 1
ATOM 920 C C . ILE A 1 110 ? 7.893 -6.700 -22.248 1.00 93.94 110 ILE A C 1
ATOM 922 O O . ILE A 1 110 ? 8.676 -6.641 -21.302 1.00 93.94 110 ILE A O 1
ATOM 926 N N . VAL A 1 111 ? 7.072 -7.738 -22.443 1.00 93.94 111 VAL A N 1
ATOM 927 C CA . VAL A 1 111 ? 7.072 -8.942 -21.598 1.00 93.94 111 VAL A CA 1
ATOM 928 C C . VAL A 1 111 ? 8.428 -9.633 -21.647 1.00 93.94 111 VAL A C 1
ATOM 930 O O . VAL A 1 111 ? 9.008 -9.867 -20.591 1.00 93.94 111 VAL A O 1
ATOM 933 N N . ASP A 1 112 ? 8.971 -9.867 -22.839 1.00 94.19 112 ASP A N 1
ATOM 934 C CA . ASP A 1 112 ? 10.275 -10.507 -23.024 1.00 94.19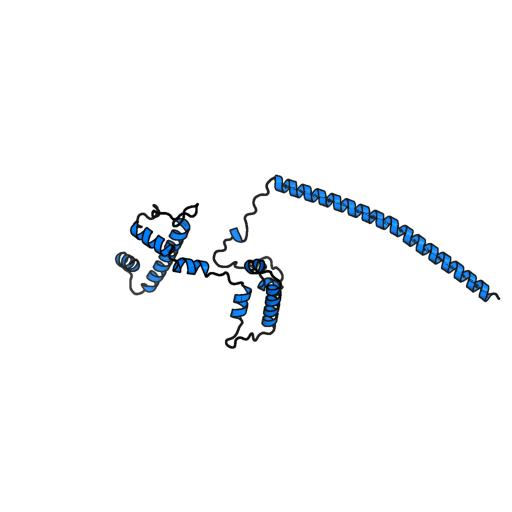 112 ASP A CA 1
ATOM 935 C C . ASP A 1 112 ? 11.379 -9.704 -22.322 1.00 94.19 112 ASP A C 1
ATOM 937 O O . ASP A 1 112 ? 12.199 -10.251 -21.585 1.00 94.19 112 ASP A O 1
ATOM 941 N N . LYS A 1 113 ? 11.362 -8.372 -22.470 1.00 95.12 113 LYS A N 1
ATOM 942 C CA . LYS A 1 113 ? 12.312 -7.487 -21.785 1.00 95.12 113 LYS A CA 1
ATOM 943 C C . LYS A 1 113 ? 12.168 -7.559 -20.262 1.00 95.12 113 LYS A C 1
ATOM 945 O O . LYS A 1 113 ? 13.177 -7.620 -19.563 1.00 95.12 113 LYS A O 1
ATOM 950 N N . CYS A 1 114 ? 10.942 -7.581 -19.739 1.00 92.75 114 CYS A N 1
ATOM 951 C CA . CYS A 1 114 ? 10.700 -7.760 -18.307 1.00 92.75 114 CYS A CA 1
ATOM 952 C C . CYS A 1 114 ? 11.209 -9.119 -17.807 1.00 92.75 114 CYS A C 1
ATOM 954 O O . CYS A 1 114 ? 11.758 -9.191 -16.711 1.00 92.75 114 CYS A O 1
ATOM 956 N N . GLU A 1 115 ? 11.044 -10.195 -18.581 1.00 93.00 115 GLU A N 1
ATOM 957 C CA . GLU A 1 115 ? 11.532 -11.531 -18.218 1.00 93.00 115 GLU A CA 1
ATOM 958 C C . GLU A 1 115 ? 13.058 -11.574 -18.155 1.00 93.00 115 GLU A C 1
ATOM 960 O O . GLU A 1 115 ? 13.605 -12.084 -17.178 1.00 93.00 115 GLU A O 1
ATOM 965 N N . VAL A 1 116 ? 13.740 -10.964 -19.128 1.00 93.81 116 VAL A N 1
ATOM 966 C CA . VAL A 1 116 ? 15.203 -10.814 -19.122 1.00 93.81 116 VAL A CA 1
ATOM 967 C C . VAL A 1 116 ? 15.671 -10.021 -17.898 1.00 93.81 116 VAL A C 1
ATOM 969 O O . VAL A 1 116 ? 16.572 -10.464 -17.185 1.00 93.81 116 VAL A O 1
ATOM 972 N N . LEU A 1 117 ? 15.034 -8.880 -17.608 1.00 90.19 117 LEU A N 1
ATOM 973 C CA . LEU A 1 117 ? 15.352 -8.072 -16.426 1.00 90.19 117 LEU A CA 1
ATOM 974 C C . LEU A 1 117 ? 15.119 -8.860 -15.133 1.00 90.19 117 LEU A C 1
ATOM 976 O O . LEU A 1 117 ? 15.989 -8.890 -14.268 1.00 90.19 117 LEU A O 1
ATOM 980 N N . THR A 1 118 ? 13.999 -9.576 -15.032 1.00 89.12 118 THR A N 1
ATOM 981 C CA . THR A 1 118 ? 13.696 -10.425 -13.872 1.00 89.12 118 THR A CA 1
ATOM 982 C C . THR A 1 118 ? 14.762 -11.502 -13.689 1.00 89.12 118 THR A C 1
ATOM 984 O O . THR A 1 118 ? 15.220 -11.727 -12.573 1.00 89.12 118 THR A O 1
ATOM 987 N N . GLN A 1 119 ? 15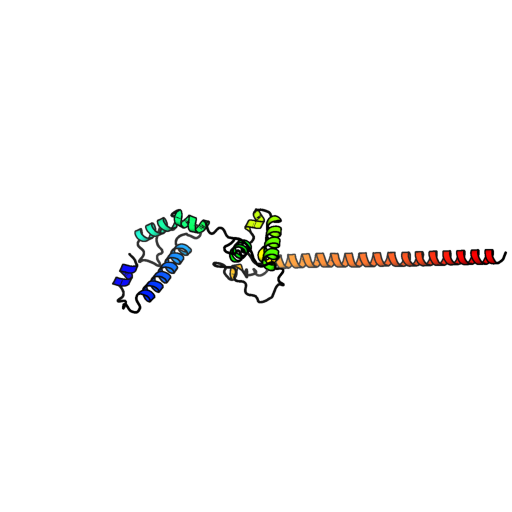.194 -12.155 -14.772 1.00 88.69 119 GLN A N 1
ATOM 988 C CA . GLN A 1 119 ? 16.221 -13.198 -14.737 1.00 88.69 119 GLN A CA 1
ATOM 989 C C . GLN A 1 119 ? 17.585 -12.677 -14.276 1.00 88.69 119 GLN A C 1
ATOM 991 O O . GLN A 1 119 ? 18.306 -13.415 -13.608 1.00 88.69 119 GLN A O 1
ATOM 996 N N . SER A 1 120 ? 17.912 -11.420 -14.587 1.00 87.69 120 SER A N 1
ATOM 997 C CA . SER A 1 120 ? 19.169 -10.787 -14.169 1.00 87.69 120 SER A CA 1
ATOM 998 C C . SER A 1 120 ? 19.252 -10.464 -12.671 1.00 87.69 120 SER A C 1
ATOM 1000 O O . SER A 1 120 ? 20.353 -10.292 -12.157 1.00 87.69 120 SER A O 1
ATOM 1002 N N . LEU A 1 121 ? 18.113 -10.418 -11.970 1.00 84.00 121 LEU A N 1
ATOM 1003 C CA . LEU A 1 121 ? 18.037 -10.108 -10.540 1.00 84.00 121 LEU A CA 1
ATOM 1004 C C . LEU A 1 121 ? 18.205 -11.355 -9.665 1.00 84.00 121 LEU A C 1
ATOM 1006 O O . LEU A 1 121 ? 17.683 -12.433 -9.987 1.00 84.00 121 LEU A O 1
ATOM 1010 N N . THR A 1 122 ? 18.859 -11.174 -8.516 1.00 81.44 122 THR A N 1
ATOM 1011 C CA . THR A 1 122 ? 18.937 -12.169 -7.432 1.00 81.44 122 THR A CA 1
ATOM 1012 C C . THR A 1 122 ? 17.580 -12.355 -6.735 1.00 81.44 122 THR A C 1
ATOM 1014 O O . THR A 1 122 ? 16.687 -11.518 -6.861 1.00 81.44 122 THR A O 1
ATOM 1017 N N . GLU A 1 123 ? 17.378 -13.459 -6.003 1.00 71.94 123 GLU A N 1
ATOM 1018 C CA . GLU A 1 123 ? 16.093 -13.721 -5.320 1.00 71.94 123 GLU A CA 1
ATOM 1019 C C . GLU A 1 123 ? 15.715 -12.631 -4.303 1.00 71.94 123 GLU A C 1
ATOM 1021 O O . GLU A 1 123 ? 14.538 -12.298 -4.169 1.00 71.94 123 GLU A O 1
ATOM 1026 N N . GLU A 1 124 ? 16.707 -12.030 -3.645 1.00 70.81 124 GLU A N 1
ATOM 1027 C CA . GLU A 1 124 ? 16.520 -10.930 -2.693 1.00 70.81 124 GLU A CA 1
ATOM 1028 C C . GLU A 1 124 ? 16.046 -9.651 -3.405 1.00 70.81 124 GLU A C 1
ATOM 1030 O O . GLU A 1 124 ? 15.064 -9.039 -2.989 1.00 70.81 124 GLU A O 1
ATOM 1035 N N . GLU A 1 125 ? 16.661 -9.301 -4.540 1.00 70.00 125 GLU A N 1
ATOM 1036 C CA . GLU A 1 125 ? 16.291 -8.123 -5.341 1.00 70.00 125 GLU A CA 1
ATOM 1037 C C . GLU A 1 125 ? 14.915 -8.271 -6.006 1.00 70.00 125 GLU A C 1
ATOM 1039 O O . GLU A 1 125 ? 14.163 -7.301 -6.115 1.00 70.00 125 GLU A O 1
ATOM 1044 N N . ARG A 1 126 ? 14.531 -9.492 -6.403 1.00 66.69 126 ARG A N 1
ATOM 1045 C CA . ARG A 1 126 ? 13.177 -9.778 -6.918 1.00 66.69 126 ARG A CA 1
ATOM 1046 C C . ARG A 1 126 ? 12.096 -9.540 -5.863 1.00 66.69 126 ARG A C 1
ATOM 1048 O O . ARG A 1 126 ? 10.988 -9.135 -6.209 1.00 66.69 126 ARG A O 1
ATOM 1055 N N . GLY A 1 127 ? 12.417 -9.764 -4.588 1.00 60.56 127 GLY A N 1
ATOM 1056 C CA . GLY A 1 127 ? 11.541 -9.480 -3.448 1.00 60.56 127 GLY A CA 1
ATOM 1057 C C . GLY A 1 127 ? 11.383 -7.988 -3.131 1.00 60.56 127 GLY A C 1
ATOM 1058 O O . GLY A 1 127 ? 10.527 -7.623 -2.323 1.00 60.56 127 GLY A O 1
ATOM 1059 N N . GLU A 1 128 ? 12.161 -7.117 -3.776 1.00 63.78 128 GLU A N 1
ATOM 1060 C CA . GLU A 1 128 ? 12.095 -5.661 -3.622 1.00 63.78 128 GLU A CA 1
ATOM 1061 C C . GLU A 1 128 ? 11.551 -4.937 -4.864 1.00 63.78 128 GLU A C 1
ATOM 1063 O O . GLU A 1 128 ? 11.474 -3.705 -4.857 1.00 63.78 128 GLU A O 1
ATOM 1068 N N . ASP A 1 129 ? 11.095 -5.669 -5.893 1.00 67.88 129 ASP A N 1
ATOM 1069 C CA . ASP A 1 129 ? 10.545 -5.122 -7.146 1.00 67.88 129 ASP A CA 1
ATOM 1070 C C . ASP A 1 129 ? 9.151 -4.484 -6.972 1.00 67.88 129 ASP A C 1
ATOM 1072 O O . ASP A 1 129 ? 8.126 -4.894 -7.526 1.00 67.88 129 ASP A O 1
ATOM 1076 N N . PHE A 1 130 ? 9.092 -3.460 -6.128 1.00 67.50 130 PHE A N 1
ATOM 1077 C CA . PHE A 1 130 ? 7.873 -2.769 -5.771 1.00 67.50 130 PHE A CA 1
ATOM 1078 C C . PHE A 1 130 ? 8.139 -1.280 -5.563 1.00 67.50 130 PHE A C 1
ATOM 1080 O O . PHE A 1 130 ? 8.449 -0.836 -4.453 1.00 67.50 130 PHE A O 1
ATOM 1087 N N . GLY A 1 131 ? 7.944 -0.455 -6.593 1.00 67.12 131 GLY A N 1
ATOM 1088 C CA . GLY A 1 131 ? 8.101 0.985 -6.409 1.00 67.12 131 GLY A CA 1
ATOM 1089 C C . GLY A 1 131 ? 8.214 1.811 -7.680 1.00 67.12 131 GLY A C 1
ATOM 1090 O O . GLY A 1 131 ? 7.590 1.530 -8.694 1.00 67.12 131 GLY A O 1
ATOM 1091 N N . ARG A 1 132 ? 8.980 2.904 -7.574 1.00 65.81 132 ARG A N 1
ATOM 1092 C CA . ARG A 1 132 ? 9.124 3.940 -8.612 1.00 65.81 132 ARG A CA 1
ATOM 1093 C C . ARG A 1 132 ? 9.846 3.434 -9.866 1.00 65.81 132 ARG A C 1
ATOM 1095 O O . ARG A 1 132 ? 9.512 3.901 -10.951 1.00 65.81 132 ARG A O 1
ATOM 1102 N N . ASN A 1 133 ? 10.785 2.506 -9.678 1.00 76.25 133 ASN A N 1
ATOM 1103 C CA . ASN A 1 133 ? 11.661 1.937 -10.702 1.00 76.25 133 ASN A CA 1
ATOM 1104 C C . ASN A 1 133 ? 11.491 0.412 -10.783 1.00 76.25 133 ASN A C 1
ATOM 1106 O O . ASN A 1 133 ? 12.485 -0.311 -10.798 1.00 76.25 133 ASN A O 1
ATOM 1110 N N . ASP A 1 134 ? 10.242 -0.061 -10.762 1.00 85.62 134 ASP A N 1
ATOM 1111 C CA . ASP A 1 134 ? 9.945 -1.489 -10.894 1.00 85.62 134 ASP A CA 1
ATOM 1112 C C . ASP A 1 134 ? 10.330 -2.038 -12.287 1.00 85.62 134 ASP A C 1
ATOM 1114 O O . ASP A 1 134 ? 10.559 -1.274 -13.233 1.00 85.62 134 ASP A O 1
ATOM 1118 N N . ILE A 1 135 ? 10.418 -3.365 -12.424 1.00 89.81 135 ILE A N 1
ATOM 1119 C CA . ILE A 1 135 ? 10.849 -4.055 -13.656 1.00 89.81 135 ILE A CA 1
ATOM 1120 C C . ILE A 1 135 ? 10.013 -3.616 -14.858 1.00 89.81 135 ILE A C 1
ATOM 1122 O O . ILE A 1 135 ? 10.547 -3.385 -15.943 1.00 89.81 135 ILE A O 1
ATOM 1126 N N . LEU A 1 136 ? 8.702 -3.458 -14.664 1.00 89.56 136 LEU A N 1
ATOM 1127 C CA . LEU A 1 136 ? 7.813 -2.998 -15.724 1.00 89.56 136 LEU A CA 1
ATOM 1128 C C . LEU A 1 136 ? 8.170 -1.576 -16.173 1.00 89.56 136 LEU A C 1
ATOM 1130 O O . LEU A 1 136 ? 8.214 -1.308 -17.374 1.00 89.56 136 LEU A O 1
ATOM 1134 N N . PHE A 1 137 ? 8.430 -0.661 -15.237 1.00 87.19 137 PHE A N 1
ATOM 1135 C CA . PHE A 1 137 ? 8.836 0.698 -15.574 1.00 87.19 137 PHE A CA 1
ATOM 1136 C C . PHE A 1 137 ? 10.173 0.731 -16.321 1.00 87.19 137 PHE A C 1
ATOM 1138 O O . PHE A 1 137 ? 10.282 1.443 -17.319 1.00 87.19 137 PHE A O 1
ATOM 1145 N N . GLN A 1 138 ? 11.148 -0.075 -15.892 1.00 88.38 138 GLN A N 1
ATOM 1146 C CA . GLN A 1 138 ? 12.431 -0.221 -16.589 1.00 88.38 138 GLN A CA 1
ATOM 1147 C C . GLN A 1 138 ? 12.259 -0.820 -17.990 1.00 88.38 138 GLN A C 1
ATOM 1149 O O . GLN A 1 138 ? 12.924 -0.409 -18.933 1.00 88.38 138 GLN A O 1
ATOM 1154 N N . ALA A 1 139 ? 11.344 -1.772 -18.171 1.00 91.38 139 ALA A N 1
ATOM 1155 C CA . ALA A 1 139 ? 11.096 -2.355 -19.483 1.00 91.38 139 ALA A CA 1
ATOM 1156 C C . ALA A 1 139 ? 10.439 -1.362 -20.452 1.00 91.38 139 ALA A C 1
ATOM 1158 O O . ALA A 1 139 ? 10.767 -1.367 -21.638 1.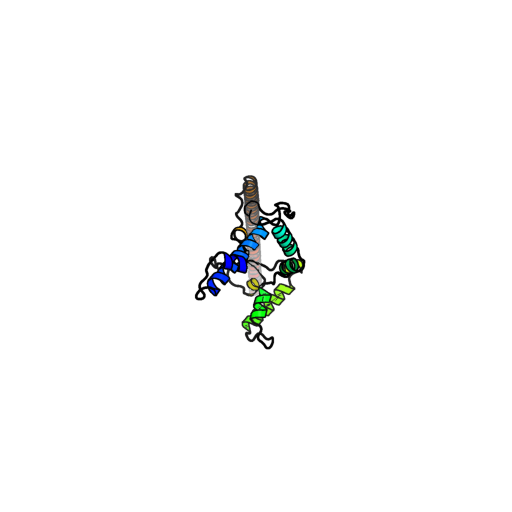00 91.38 139 ALA A O 1
ATOM 1159 N N . LEU A 1 140 ? 9.556 -0.495 -19.953 1.00 89.19 140 LEU A N 1
ATOM 1160 C CA . LEU A 1 140 ? 8.847 0.496 -20.762 1.00 89.19 140 LEU A CA 1
ATOM 1161 C C . LEU A 1 140 ? 9.740 1.646 -21.270 1.00 89.19 140 LEU A C 1
ATOM 1163 O O . LEU A 1 140 ? 9.310 2.341 -22.187 1.00 89.19 140 LEU A O 1
ATOM 1167 N N . ASP A 1 141 ? 10.934 1.860 -20.694 1.00 82.94 141 ASP A N 1
ATOM 1168 C CA . ASP A 1 141 ? 11.884 2.940 -21.048 1.00 82.94 141 ASP A CA 1
ATOM 1169 C C . ASP A 1 141 ? 11.226 4.329 -21.187 1.00 82.94 141 ASP A C 1
ATOM 1171 O O . ASP A 1 141 ? 11.590 5.143 -22.040 1.00 82.94 141 ASP A O 1
ATOM 1175 N N . LEU A 1 142 ? 10.210 4.622 -20.372 1.00 80.31 142 LEU A N 1
ATOM 1176 C CA . LEU A 1 142 ? 9.504 5.898 -20.467 1.00 80.31 142 LEU A CA 1
ATOM 1177 C C . LEU A 1 142 ? 10.362 7.021 -19.870 1.00 80.31 142 LEU A C 1
ATOM 1179 O O . LEU A 1 142 ? 10.891 6.855 -18.767 1.00 80.31 142 LEU A O 1
ATOM 1183 N N . PRO A 1 143 ? 10.454 8.194 -20.528 1.00 73.56 143 PRO A N 1
ATOM 1184 C CA . PRO A 1 143 ? 11.138 9.336 -19.941 1.00 73.56 143 PRO A CA 1
ATOM 1185 C C . PRO A 1 143 ? 10.439 9.756 -18.644 1.00 73.56 143 PRO A C 1
ATOM 1187 O O . PRO A 1 143 ? 9.217 9.648 -18.491 1.00 73.56 143 PRO A O 1
ATOM 1190 N N . GLU A 1 144 ? 11.226 10.227 -17.679 1.00 66.88 144 GLU A N 1
ATOM 1191 C CA . GLU A 1 144 ? 10.693 10.620 -16.381 1.00 66.88 144 GLU A CA 1
ATOM 1192 C C . GLU A 1 144 ? 9.961 11.966 -16.492 1.00 66.88 144 GLU A C 1
ATOM 1194 O O . GLU A 1 144 ? 10.566 13.036 -16.532 1.00 66.88 144 GLU A O 1
ATOM 1199 N N . TYR A 1 145 ? 8.630 11.917 -16.558 1.00 63.81 145 TYR A N 1
ATOM 1200 C CA . TYR A 1 145 ? 7.796 13.117 -16.595 1.00 63.81 145 TYR A CA 1
ATOM 1201 C C . TYR A 1 145 ? 7.588 13.683 -15.184 1.00 63.81 145 TYR A C 1
ATOM 1203 O O . TYR A 1 145 ? 6.922 13.069 -14.341 1.00 63.81 145 TYR A O 1
ATOM 1211 N N . SER A 1 146 ? 8.097 14.892 -14.931 1.00 50.62 146 SER A N 1
ATOM 1212 C CA . SER A 1 146 ? 7.782 15.646 -13.718 1.00 50.62 146 SER A CA 1
ATOM 1213 C C . SER A 1 146 ? 6.294 16.030 -13.725 1.00 50.62 146 SER A C 1
ATOM 1215 O O . SER A 1 146 ? 5.822 16.768 -14.583 1.00 50.62 146 SER A O 1
ATOM 1217 N N . GLY A 1 147 ? 5.516 15.479 -12.790 1.00 54.97 147 GLY A N 1
ATOM 1218 C CA . GLY A 1 147 ? 4.088 15.800 -12.632 1.00 54.97 147 GLY A CA 1
ATOM 1219 C C . GLY A 1 147 ? 3.111 14.644 -12.856 1.00 54.97 147 GLY A C 1
ATOM 1220 O O . GLY A 1 147 ? 1.921 14.806 -12.590 1.00 54.97 147 GLY A O 1
ATOM 1221 N N . CYS A 1 148 ? 3.573 13.458 -13.264 1.00 61.31 148 CYS A N 1
ATOM 1222 C CA . CYS A 1 148 ? 2.716 12.273 -13.253 1.00 61.31 148 CYS A CA 1
ATOM 1223 C C . CYS A 1 148 ? 2.567 11.746 -11.813 1.00 61.31 148 CYS A C 1
ATOM 1225 O O . CYS A 1 148 ? 3.506 11.195 -11.236 1.00 61.31 148 CYS A O 1
ATOM 1227 N N . VAL A 1 149 ? 1.383 11.917 -11.215 1.00 54.53 149 VAL A N 1
ATOM 1228 C CA . VAL A 1 149 ? 1.051 11.321 -9.912 1.00 54.53 149 VAL A CA 1
ATOM 1229 C C . VAL A 1 149 ? 0.862 9.817 -10.105 1.00 54.53 149 VAL A C 1
ATOM 1231 O O . VAL A 1 149 ? -0.219 9.355 -10.466 1.00 54.53 149 VAL A O 1
ATOM 1234 N N . LYS A 1 150 ? 1.919 9.034 -9.873 1.00 58.72 150 LYS A N 1
ATOM 1235 C CA . LYS A 1 150 ? 1.824 7.571 -9.845 1.00 58.72 150 LYS A CA 1
ATOM 1236 C C . LYS A 1 150 ? 1.212 7.138 -8.512 1.00 58.72 150 LYS A C 1
ATOM 1238 O O . LYS A 1 150 ? 1.733 7.458 -7.444 1.00 58.72 150 LYS A O 1
ATOM 1243 N N . SER A 1 151 ? 0.084 6.432 -8.553 1.00 50.91 151 SER A N 1
ATOM 1244 C CA . SER A 1 151 ? -0.524 5.863 -7.351 1.00 50.91 151 SER A CA 1
ATOM 1245 C C . SER A 1 151 ? 0.321 4.687 -6.862 1.00 50.91 151 SER A C 1
ATOM 1247 O O . SER A 1 151 ? 0.395 3.665 -7.534 1.00 50.91 151 SER A O 1
ATOM 1249 N N . TYR A 1 152 ? 0.908 4.797 -5.674 1.00 59.72 152 TYR A N 1
ATOM 1250 C CA . TYR A 1 152 ? 1.744 3.752 -5.065 1.00 59.72 152 TYR A CA 1
ATOM 1251 C C . TYR A 1 152 ? 0.944 2.560 -4.487 1.00 59.72 152 TYR A C 1
ATOM 1253 O O . TYR A 1 152 ? 1.488 1.730 -3.764 1.00 59.72 152 TYR A O 1
ATOM 1261 N N . GLY A 1 153 ? -0.352 2.465 -4.797 1.00 59.84 153 GLY A N 1
ATOM 1262 C CA . GLY A 1 153 ? -1.245 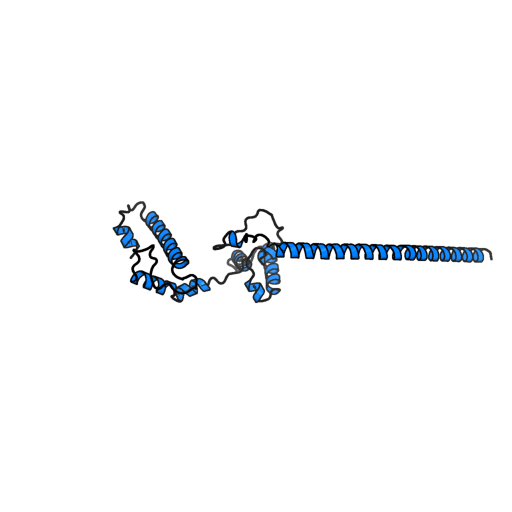1.422 -4.296 1.00 59.84 153 GLY A CA 1
ATOM 1263 C C . GLY A 1 153 ? -1.885 1.731 -2.937 1.00 59.84 153 GLY A C 1
ATOM 1264 O O . GLY A 1 153 ? -1.700 2.794 -2.337 1.00 59.84 153 GLY A O 1
ATOM 1265 N N . PHE A 1 154 ? -2.705 0.789 -2.467 1.00 48.50 154 PHE A N 1
ATOM 1266 C CA . PHE A 1 154 ? -3.448 0.895 -1.212 1.00 48.50 154 PHE A CA 1
ATOM 1267 C C . PHE A 1 154 ? -2.502 0.832 -0.001 1.00 48.50 154 PHE A C 1
ATOM 1269 O O . PHE A 1 154 ? -1.640 -0.034 0.079 1.00 48.50 154 PHE A O 1
ATOM 1276 N N . GLY A 1 155 ? -2.667 1.749 0.958 1.00 60.38 155 GLY A N 1
ATOM 1277 C CA . GLY A 1 155 ? -1.866 1.789 2.190 1.00 60.38 155 GLY A CA 1
ATOM 1278 C C . GLY A 1 155 ? -0.600 2.653 2.128 1.00 60.38 155 GLY A C 1
ATOM 1279 O O . GLY A 1 155 ? 0.037 2.858 3.163 1.00 60.38 155 GLY A O 1
ATOM 1280 N N . VAL A 1 156 ? -0.261 3.226 0.968 1.00 61.12 156 VAL A N 1
ATOM 1281 C CA . VAL A 1 156 ? 0.867 4.159 0.842 1.00 61.12 156 VAL A CA 1
ATOM 1282 C C . VAL A 1 156 ? 0.415 5.586 1.150 1.00 61.12 156 VAL A C 1
ATOM 1284 O O . VAL A 1 156 ? -0.482 6.130 0.513 1.00 61.12 156 VAL A O 1
ATOM 1287 N N . ASN A 1 157 ? 1.028 6.198 2.164 1.00 58.97 157 ASN A N 1
ATOM 1288 C CA . ASN A 1 157 ? 0.755 7.578 2.563 1.00 58.97 157 ASN A CA 1
ATOM 1289 C C . ASN A 1 157 ? 1.794 8.530 1.949 1.00 58.97 157 ASN A C 1
ATOM 1291 O O . ASN A 1 157 ? 2.918 8.124 1.664 1.00 58.97 157 ASN A O 1
ATOM 1295 N N . ALA A 1 158 ? 1.468 9.818 1.837 1.00 64.56 158 ALA A N 1
ATOM 1296 C CA . ALA A 1 158 ? 2.382 10.862 1.378 1.00 64.56 158 ALA A CA 1
ATOM 1297 C C . ALA A 1 158 ? 3.719 10.871 2.140 1.00 64.56 158 ALA A C 1
ATOM 1299 O O . ALA A 1 158 ? 4.739 11.182 1.549 1.00 64.56 158 ALA A O 1
ATOM 1300 N N . LYS A 1 159 ? 3.747 10.461 3.417 1.00 62.91 159 LYS A N 1
ATOM 1301 C CA . LYS A 1 159 ? 4.989 10.322 4.206 1.00 62.91 159 LYS A CA 1
ATOM 1302 C C . LYS A 1 159 ? 5.918 9.198 3.727 1.00 62.91 159 LYS A C 1
ATOM 1304 O O . LYS A 1 159 ? 7.109 9.264 3.995 1.00 62.91 159 LYS A O 1
ATOM 1309 N N . ASN A 1 160 ? 5.368 8.181 3.067 1.00 66.12 160 ASN A N 1
ATOM 1310 C CA . ASN A 1 160 ? 6.117 7.054 2.511 1.00 66.12 160 ASN A CA 1
ATOM 1311 C C . ASN A 1 160 ? 6.684 7.407 1.124 1.00 66.12 160 ASN A C 1
ATOM 1313 O O . ASN A 1 160 ? 7.662 6.813 0.696 1.00 66.12 160 ASN A O 1
ATOM 1317 N N . ILE A 1 161 ? 6.048 8.357 0.426 1.00 62.69 161 ILE A N 1
ATOM 1318 C CA . ILE A 1 161 ? 6.410 8.803 -0.931 1.00 62.69 161 ILE A CA 1
ATOM 1319 C C . ILE A 1 161 ? 7.355 10.005 -0.868 1.00 62.69 161 ILE A C 1
ATOM 1321 O O . ILE A 1 161 ? 8.360 10.067 -1.567 1.00 62.69 161 ILE A O 1
ATOM 1325 N N . PHE A 1 162 ? 7.024 10.955 -0.002 1.00 69.00 162 PHE A N 1
ATOM 1326 C CA . PHE A 1 162 ? 7.794 12.147 0.303 1.00 69.00 162 PHE A CA 1
ATOM 1327 C C . PHE A 1 162 ? 8.268 12.012 1.751 1.00 69.00 162 PHE A C 1
ATOM 1329 O O . PHE A 1 162 ? 7.627 12.559 2.662 1.00 69.00 162 PHE A O 1
ATOM 1336 N N . PRO A 1 163 ? 9.337 11.230 2.006 1.00 58.91 163 PRO A N 1
ATOM 1337 C CA . PRO A 1 163 ? 9.927 11.192 3.330 1.00 58.91 163 PRO A CA 1
ATOM 1338 C C . PRO A 1 163 ? 10.250 12.628 3.725 1.00 58.91 163 PRO A C 1
ATOM 1340 O O . PRO A 1 163 ? 10.845 13.388 2.957 1.00 58.91 163 PRO A O 1
ATOM 1343 N N . ARG A 1 164 ? 9.785 13.029 4.911 1.00 59.16 164 ARG A N 1
ATOM 1344 C CA . ARG A 1 164 ? 10.092 14.350 5.448 1.00 59.16 164 ARG A CA 1
ATOM 1345 C C . ARG A 1 164 ? 11.606 14.374 5.618 1.00 59.16 164 ARG A C 1
ATOM 1347 O O . ARG A 1 164 ? 12.108 13.690 6.505 1.00 59.16 164 ARG A O 1
ATOM 1354 N N . GLN A 1 165 ? 12.309 15.089 4.742 1.00 63.53 165 GLN A N 1
ATOM 1355 C CA . GLN A 1 165 ? 13.745 15.275 4.883 1.00 63.53 165 GLN A CA 1
ATOM 1356 C C . GLN A 1 165 ? 13.955 15.871 6.272 1.00 63.53 165 GLN A C 1
ATOM 1358 O O . GLN A 1 165 ? 13.392 16.924 6.593 1.00 63.53 165 GLN A O 1
ATOM 1363 N N . ALA A 1 166 ? 14.649 15.132 7.140 1.00 64.69 166 ALA A N 1
ATOM 1364 C CA . ALA A 1 166 ? 15.081 15.693 8.403 1.00 64.69 166 ALA A CA 1
ATOM 1365 C C . ALA A 1 166 ? 15.902 16.936 8.060 1.00 64.69 166 ALA A C 1
ATOM 1367 O O . ALA A 1 166 ? 16.714 16.896 7.134 1.00 64.69 166 ALA A O 1
ATOM 1368 N N . LEU A 1 167 ? 15.644 18.045 8.756 1.00 67.31 167 LEU A N 1
ATOM 1369 C CA . LEU A 1 167 ? 16.486 19.227 8.622 1.00 67.31 167 LEU A CA 1
ATOM 1370 C C . LEU A 1 167 ? 17.941 18.775 8.814 1.00 67.31 167 LEU A C 1
ATOM 1372 O O . LEU A 1 167 ? 18.212 18.102 9.817 1.00 67.31 167 LEU A O 1
ATOM 1376 N N . PRO A 1 168 ? 18.843 19.064 7.856 1.00 71.81 168 PRO A N 1
ATOM 1377 C CA . PRO A 1 168 ? 20.230 18.646 7.949 1.00 71.81 168 PRO A CA 1
ATOM 1378 C C . PRO A 1 168 ? 20.796 19.076 9.297 1.00 71.81 168 PRO A C 1
ATOM 1380 O O . PRO A 1 168 ? 20.713 20.245 9.671 1.00 71.81 168 PRO A O 1
ATOM 1383 N N . THR A 1 169 ? 21.325 18.120 10.056 1.00 82.06 169 THR A N 1
ATOM 1384 C CA . THR A 1 169 ? 22.052 18.443 11.286 1.00 82.06 169 THR A CA 1
ATOM 1385 C C . THR A 1 169 ? 23.337 19.179 10.907 1.00 82.06 169 THR A C 1
ATOM 1387 O O . THR A 1 169 ? 23.873 18.940 9.826 1.00 82.06 169 THR A O 1
ATOM 1390 N N . GLN A 1 170 ? 23.847 20.057 11.775 1.00 84.75 170 GLN A N 1
ATOM 1391 C CA . GLN A 1 170 ? 25.070 20.823 11.501 1.00 84.75 170 GLN A CA 1
ATOM 1392 C C . GLN A 1 170 ? 26.239 19.918 11.074 1.00 84.75 170 GLN A C 1
ATOM 1394 O O . GLN A 1 170 ? 26.894 20.191 10.078 1.00 84.75 170 GLN A O 1
ATOM 1399 N N . GLU A 1 171 ? 26.396 18.772 11.734 1.00 86.12 171 GLU A N 1
ATOM 1400 C CA . GLU A 1 171 ? 27.390 17.751 11.386 1.00 86.12 171 GLU A CA 1
ATOM 1401 C C . GLU A 1 171 ? 27.244 17.234 9.942 1.00 86.12 171 GLU A C 1
ATOM 1403 O O . GLU A 1 171 ? 28.227 16.993 9.246 1.00 86.12 171 GLU A O 1
ATOM 1408 N N . HIS A 1 172 ? 26.009 17.102 9.448 1.00 84.31 172 HIS A N 1
ATOM 1409 C CA . HIS A 1 172 ? 25.752 16.689 8.071 1.00 84.31 172 HIS A CA 1
ATOM 1410 C C . HIS A 1 172 ? 26.181 17.767 7.069 1.00 84.31 172 HIS A C 1
ATOM 1412 O O . HIS A 1 172 ? 26.758 17.445 6.032 1.00 84.31 172 HIS A O 1
ATOM 1418 N N . LEU A 1 173 ? 25.940 19.041 7.392 1.00 88.38 173 LEU A N 1
ATOM 1419 C CA . LEU A 1 173 ? 26.406 20.162 6.577 1.00 88.38 173 LEU A CA 1
ATOM 1420 C C . LEU A 1 173 ? 27.934 20.218 6.561 1.00 88.38 173 LEU A C 1
ATOM 1422 O O . LEU A 1 173 ? 28.519 20.311 5.485 1.00 88.38 173 LEU A O 1
ATOM 1426 N N . ASP A 1 174 ? 28.576 20.082 7.719 1.00 91.38 174 ASP A N 1
ATOM 1427 C CA . ASP A 1 174 ? 30.035 20.113 7.844 1.00 91.38 174 ASP A CA 1
ATOM 1428 C C . ASP A 1 174 ? 30.691 18.982 7.030 1.00 91.38 174 ASP A C 1
ATOM 1430 O O . ASP A 1 174 ? 31.665 19.216 6.311 1.00 91.38 174 ASP A O 1
ATOM 1434 N N . ASN A 1 175 ? 30.104 17.780 7.041 1.00 91.94 175 ASN A N 1
ATOM 1435 C CA . ASN A 1 175 ? 30.544 16.658 6.209 1.00 91.94 175 ASN A CA 1
ATOM 1436 C C . ASN A 1 175 ? 30.404 16.948 4.705 1.00 91.94 175 ASN A C 1
ATOM 1438 O O . ASN A 1 175 ? 31.309 16.638 3.926 1.00 91.94 175 ASN A O 1
ATOM 1442 N N . ILE A 1 176 ? 29.301 17.573 4.280 1.00 91.56 176 ILE A N 1
ATOM 1443 C CA . ILE A 1 176 ? 29.101 17.975 2.879 1.00 91.56 176 ILE A CA 1
ATOM 1444 C C . ILE A 1 176 ? 30.130 19.032 2.471 1.00 91.56 176 ILE A C 1
ATOM 1446 O O . ILE A 1 176 ? 30.765 18.892 1.424 1.00 91.56 176 ILE A O 1
ATOM 1450 N N . TYR A 1 177 ? 30.349 20.052 3.302 1.00 94.00 177 TYR A N 1
ATOM 1451 C CA . TYR A 1 177 ? 31.366 21.074 3.053 1.00 94.00 177 TYR A CA 1
ATOM 1452 C C . TYR A 1 177 ? 32.773 20.473 2.982 1.00 94.00 177 TYR A C 1
ATOM 1454 O O . TYR A 1 177 ? 33.557 20.839 2.105 1.00 94.00 177 TYR A O 1
ATOM 1462 N N . HIS A 1 178 ? 33.091 19.506 3.845 1.00 95.00 178 HIS A N 1
ATOM 1463 C CA . HIS A 1 178 ? 34.359 18.785 3.796 1.00 95.00 178 HIS A CA 1
ATOM 1464 C C . HIS A 1 178 ? 34.530 18.022 2.473 1.00 95.00 178 HIS A C 1
ATOM 1466 O O . HIS A 1 178 ? 35.588 18.103 1.838 1.00 95.00 178 HIS A O 1
ATOM 1472 N N . MET A 1 179 ? 33.502 17.290 2.032 1.00 94.50 179 MET A N 1
ATOM 1473 C CA . MET A 1 179 ? 33.538 16.571 0.755 1.00 94.50 179 MET A CA 1
ATOM 1474 C C . MET A 1 179 ? 33.705 17.527 -0.428 1.00 94.50 179 MET A C 1
ATOM 1476 O O . MET A 1 179 ? 34.557 17.275 -1.277 1.00 94.50 179 MET A O 1
ATOM 1480 N N . LEU A 1 180 ? 32.969 18.642 -0.452 1.00 95.69 180 LEU A N 1
ATOM 1481 C CA . LEU A 1 180 ? 33.102 19.672 -1.486 1.00 95.69 180 LEU A CA 1
ATOM 1482 C C . LEU A 1 180 ? 34.532 20.204 -1.555 1.00 95.69 180 LEU A C 1
ATOM 1484 O O . LEU A 1 180 ? 35.149 20.148 -2.611 1.00 95.69 180 LEU A O 1
ATOM 1488 N N . ASN A 1 181 ? 35.102 20.610 -0.421 1.00 94.81 181 ASN A N 1
ATOM 1489 C CA . ASN A 1 181 ? 36.479 21.103 -0.367 1.00 94.81 181 ASN A CA 1
ATOM 1490 C C . ASN A 1 181 ? 37.501 20.050 -0.822 1.00 94.81 181 ASN A C 1
ATOM 1492 O O . ASN A 1 181 ? 38.507 20.384 -1.446 1.00 94.81 181 ASN A O 1
ATOM 1496 N N . THR A 1 182 ? 37.253 18.775 -0.523 1.00 95.81 182 THR A N 1
ATOM 1497 C CA . THR A 1 182 ? 38.116 17.669 -0.962 1.00 95.81 182 THR A CA 1
ATOM 1498 C C . THR A 1 182 ? 38.056 17.482 -2.478 1.00 95.81 182 THR A C 1
ATOM 1500 O O . THR A 1 182 ? 39.091 17.286 -3.116 1.00 95.81 182 THR A O 1
ATOM 1503 N N . LEU A 1 183 ? 36.858 17.560 -3.062 1.00 95.81 183 LEU A N 1
ATOM 1504 C CA . LEU A 1 183 ? 36.663 17.466 -4.508 1.00 95.81 183 LEU A CA 1
ATOM 1505 C C . LEU A 1 183 ? 37.257 18.670 -5.238 1.00 95.81 183 LEU A C 1
ATOM 1507 O O . LEU A 1 183 ? 37.945 18.471 -6.234 1.00 95.81 183 LEU A O 1
ATOM 1511 N N . THR A 1 184 ? 37.076 19.885 -4.716 1.00 95.88 184 THR A N 1
ATOM 1512 C CA . THR A 1 184 ? 37.669 21.104 -5.284 1.00 95.88 184 THR A CA 1
ATOM 1513 C C . THR A 1 184 ? 39.187 20.988 -5.366 1.00 95.88 184 THR A C 1
ATOM 1515 O O . THR A 1 184 ? 39.753 21.167 -6.438 1.00 95.88 184 THR A O 1
ATOM 1518 N N . LYS A 1 185 ? 39.846 20.561 -4.279 1.00 95.25 185 LYS A N 1
ATOM 1519 C CA . LYS A 1 185 ? 41.301 20.335 -4.283 1.00 95.25 185 LYS A CA 1
ATOM 1520 C C . LYS A 1 185 ? 41.727 19.291 -5.313 1.00 95.25 185 LYS A C 1
ATOM 1522 O O . LYS A 1 185 ? 42.739 19.470 -5.978 1.00 95.25 185 LYS A O 1
ATOM 1527 N N . ARG A 1 186 ? 40.965 18.199 -5.455 1.00 95.75 186 ARG A N 1
ATOM 1528 C CA . ARG A 1 186 ? 41.254 17.168 -6.464 1.00 95.75 186 ARG A CA 1
ATOM 1529 C C . ARG A 1 186 ? 41.116 17.698 -7.890 1.00 95.75 186 ARG A C 1
ATOM 1531 O O . ARG A 1 186 ? 41.924 17.340 -8.743 1.00 95.75 186 ARG A O 1
ATOM 1538 N N . LEU A 1 187 ? 40.123 18.542 -8.150 1.00 95.25 187 LEU A N 1
ATOM 1539 C CA . LEU A 1 187 ? 39.959 19.181 -9.454 1.00 95.25 187 LEU A CA 1
ATOM 1540 C C . LEU A 1 187 ? 41.127 20.119 -9.760 1.00 95.25 187 LEU A C 1
ATOM 1542 O O . LEU A 1 187 ? 41.737 19.968 -10.810 1.00 95.25 187 LEU A O 1
ATOM 1546 N N . GLU A 1 188 ? 41.518 20.977 -8.817 1.00 94.38 188 GLU A N 1
ATOM 1547 C CA . GLU A 1 188 ? 42.677 21.870 -8.973 1.00 94.38 188 GLU A CA 1
ATOM 1548 C C . GLU A 1 188 ? 43.973 21.091 -9.261 1.00 94.38 188 GLU A C 1
ATOM 1550 O O . GLU A 1 188 ? 44.777 21.488 -10.111 1.00 94.38 188 GLU A O 1
ATOM 1555 N N . THR A 1 189 ? 44.175 19.947 -8.592 1.00 93.75 189 THR A N 1
ATOM 1556 C CA . THR A 1 189 ? 45.336 19.086 -8.861 1.00 93.75 189 THR A CA 1
ATOM 1557 C C . THR A 1 189 ? 45.287 18.471 -10.255 1.00 93.75 189 THR A C 1
ATOM 1559 O O . THR A 1 189 ? 46.292 18.505 -10.959 1.00 93.75 189 THR A O 1
ATOM 1562 N N . LEU A 1 190 ? 44.126 17.969 -10.687 1.00 93.44 190 LEU A N 1
ATOM 1563 C CA . LEU A 1 190 ? 43.969 17.380 -12.019 1.00 93.44 190 LEU A CA 1
ATOM 1564 C C . LEU A 1 190 ? 44.135 18.429 -13.122 1.00 93.44 190 LEU A C 1
ATOM 1566 O O . LEU A 1 190 ? 44.772 18.157 -14.136 1.00 93.44 190 LEU A O 1
ATOM 1570 N N . GLU A 1 191 ? 43.599 19.634 -12.929 1.00 92.38 191 GLU A N 1
ATOM 1571 C CA . GLU A 1 191 ? 43.782 20.758 -13.852 1.00 92.38 191 GLU A CA 1
ATOM 1572 C C . GLU A 1 191 ? 45.261 21.142 -13.978 1.00 92.38 191 GLU A C 1
ATOM 1574 O O . GLU A 1 191 ? 45.760 21.334 -15.089 1.00 92.38 191 GLU A O 1
ATOM 1579 N N . SER A 1 192 ? 45.987 21.172 -12.859 1.00 90.75 192 SER A N 1
ATOM 1580 C CA . SER A 1 192 ? 47.428 21.450 -12.848 1.00 90.75 192 SER A CA 1
ATOM 1581 C C . SER A 1 192 ? 48.229 20.351 -13.557 1.00 90.75 192 SER A C 1
ATOM 1583 O O . SER A 1 192 ? 49.100 20.646 -14.374 1.00 90.75 192 SER A O 1
ATOM 1585 N N . GLU A 1 193 ? 47.917 19.079 -13.299 1.00 91.81 193 GLU A N 1
ATOM 1586 C CA . GLU A 1 193 ? 48.554 17.937 -13.967 1.00 91.81 193 GLU A CA 1
ATOM 1587 C C . GLU A 1 193 ? 48.271 17.915 -15.474 1.00 91.81 193 GLU A C 1
ATOM 1589 O O . GLU A 1 193 ? 49.170 17.630 -16.267 1.00 91.81 193 GLU A O 1
ATOM 1594 N N . ASN A 1 194 ? 47.047 18.247 -15.890 1.00 88.38 194 ASN A N 1
ATOM 1595 C CA . ASN A 1 194 ? 46.681 18.376 -17.301 1.00 88.38 194 ASN A CA 1
ATOM 1596 C C . ASN A 1 194 ? 47.492 19.472 -17.990 1.00 88.38 194 ASN A C 1
ATOM 1598 O O . ASN A 1 194 ? 48.046 19.235 -19.062 1.00 88.38 194 ASN A O 1
ATOM 1602 N N . LEU A 1 195 ? 47.622 20.638 -17.354 1.00 90.00 195 LEU A N 1
ATOM 1603 C CA . LEU A 1 195 ? 48.401 21.748 -17.897 1.00 90.00 195 LEU A CA 1
ATOM 1604 C C . LEU A 1 195 ? 49.885 21.382 -18.053 1.00 90.00 195 LEU A C 1
ATOM 1606 O O . LEU A 1 195 ? 50.519 21.744 -19.046 1.00 90.00 195 LEU A O 1
ATOM 1610 N N . GLU A 1 196 ? 50.451 20.651 -17.092 1.00 87.56 196 GLU A N 1
ATOM 1611 C CA . GLU A 1 196 ? 51.833 20.170 -17.171 1.00 87.56 196 GLU A CA 1
ATOM 1612 C C . GLU A 1 196 ? 52.023 19.088 -18.244 1.00 87.56 196 GLU A C 1
ATOM 1614 O O . GLU A 1 196 ? 53.071 19.056 -18.894 1.00 87.56 196 GLU A O 1
ATOM 1619 N N . ARG A 1 197 ? 51.018 18.236 -18.488 1.00 84.31 197 ARG A N 1
ATOM 1620 C CA . ARG A 1 197 ? 51.032 17.299 -19.624 1.00 84.31 197 ARG A CA 1
ATOM 1621 C C . ARG A 1 197 ? 51.024 18.041 -20.958 1.00 84.31 197 ARG A C 1
ATOM 1623 O O . ARG A 1 197 ? 51.924 17.824 -21.765 1.00 84.31 197 ARG A O 1
ATOM 1630 N N . GLU A 1 198 ? 50.118 18.999 -21.140 1.00 83.56 198 GLU A N 1
ATOM 1631 C CA . GLU A 1 198 ? 50.062 19.813 -22.362 1.00 83.56 198 GLU A CA 1
ATOM 1632 C C . GLU A 1 198 ? 51.364 20.586 -22.625 1.00 83.56 198 GLU A C 1
ATOM 1634 O O . GLU A 1 198 ? 51.815 20.700 -23.766 1.00 83.56 198 GLU A O 1
ATOM 1639 N N . LYS A 1 199 ? 52.005 21.123 -21.576 1.00 83.62 199 LYS A N 1
ATOM 1640 C CA . LYS A 1 199 ? 53.299 21.815 -21.706 1.00 83.62 199 LYS A CA 1
ATOM 1641 C C . LYS A 1 199 ? 54.433 20.895 -22.151 1.00 83.62 199 LYS A C 1
ATOM 1643 O O . LYS A 1 199 ? 55.365 21.402 -22.765 1.00 83.62 199 LYS A O 1
ATOM 1648 N N . LYS A 1 200 ? 54.387 19.598 -21.833 1.00 78.25 200 LYS A N 1
ATOM 1649 C CA . LYS A 1 200 ? 55.396 18.611 -22.257 1.00 78.25 200 LYS A CA 1
ATOM 1650 C C . LYS A 1 200 ? 55.136 18.089 -23.668 1.00 78.25 200 LYS A C 1
ATOM 1652 O O . LYS A 1 200 ? 56.085 17.861 -24.408 1.00 78.25 200 LYS A O 1
ATOM 1657 N N . GLU A 1 201 ? 53.871 17.948 -24.048 1.00 76.25 201 GLU A N 1
ATOM 1658 C CA . GLU A 1 201 ? 53.470 17.451 -25.369 1.00 76.25 201 GLU A CA 1
ATOM 1659 C C . GLU A 1 201 ? 53.751 18.462 -26.495 1.00 76.25 201 GLU A C 1
ATOM 1661 O O . GLU A 1 201 ? 54.166 18.058 -27.579 1.00 76.25 201 GLU A O 1
ATOM 1666 N N . ARG A 1 202 ? 53.613 19.773 -26.238 1.00 69.50 202 ARG A N 1
ATOM 1667 C CA . ARG A 1 202 ? 53.923 20.837 -27.219 1.00 69.50 202 ARG A CA 1
ATOM 1668 C C . ARG A 1 202 ? 55.369 20.806 -27.759 1.00 69.50 202 ARG A C 1
ATOM 1670 O O . ARG A 1 202 ? 55.527 20.645 -28.964 1.00 69.50 202 ARG A O 1
ATOM 1677 N N . PRO A 1 203 ? 56.423 20.888 -26.926 1.00 74.75 203 PRO A N 1
ATOM 1678 C CA . PRO A 1 203 ? 57.802 20.870 -27.415 1.00 74.75 203 PRO A CA 1
ATOM 1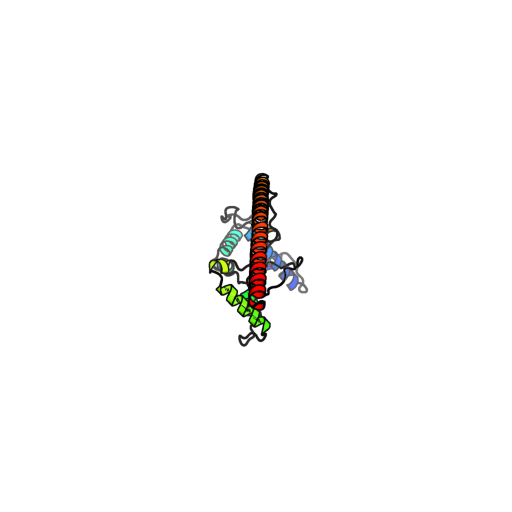679 C C . PRO A 1 203 ? 58.188 19.527 -28.044 1.00 74.75 203 PRO A C 1
ATOM 1681 O O . PRO A 1 203 ? 59.002 19.502 -28.958 1.00 74.75 203 PRO A O 1
ATOM 1684 N N . GLN A 1 204 ? 57.583 18.416 -27.607 1.00 70.31 204 GLN A N 1
ATOM 1685 C CA . GLN A 1 204 ? 57.804 17.111 -28.229 1.00 70.31 204 GLN A CA 1
ATOM 1686 C C . GLN A 1 204 ? 57.208 17.048 -29.645 1.00 70.31 204 GLN A C 1
ATOM 1688 O O . GLN A 1 204 ? 57.820 16.469 -30.539 1.00 70.31 204 GLN A O 1
ATOM 1693 N N . ALA A 1 205 ? 56.041 17.658 -29.870 1.00 68.88 205 ALA A N 1
ATOM 1694 C CA . ALA A 1 205 ? 55.456 17.784 -31.203 1.00 68.88 205 ALA A CA 1
ATOM 1695 C C . ALA A 1 205 ? 56.292 18.705 -32.109 1.00 68.88 205 ALA A C 1
ATOM 1697 O O . ALA A 1 205 ? 56.541 18.349 -33.261 1.00 68.88 205 ALA A O 1
ATOM 1698 N N . ASP A 1 206 ? 56.779 19.829 -31.579 1.00 74.69 206 ASP A N 1
ATOM 1699 C CA . ASP A 1 206 ? 57.625 20.775 -32.317 1.00 74.69 206 ASP A CA 1
ATOM 1700 C C . ASP A 1 206 ? 58.982 20.150 -32.709 1.00 74.69 206 ASP A C 1
ATOM 1702 O O . ASP A 1 206 ? 59.409 20.274 -33.857 1.00 74.69 206 ASP A O 1
ATOM 1706 N N . GLU A 1 207 ? 59.617 19.383 -31.810 1.00 75.81 207 GLU A N 1
ATOM 1707 C CA . GLU A 1 207 ? 60.875 18.666 -32.089 1.00 75.81 207 GLU A CA 1
ATOM 1708 C C . GLU A 1 207 ? 60.697 17.580 -33.170 1.00 75.81 207 GLU A C 1
ATOM 1710 O O . GLU A 1 207 ? 61.566 17.382 -34.024 1.00 75.81 207 GLU A O 1
ATOM 1715 N N . ILE A 1 208 ? 59.553 16.883 -33.180 1.00 75.69 208 ILE A N 1
ATOM 1716 C CA . ILE A 1 208 ? 59.221 15.892 -34.217 1.00 75.69 208 ILE A CA 1
ATOM 1717 C C . ILE A 1 208 ? 59.019 16.572 -35.580 1.00 75.69 208 ILE A C 1
ATOM 1719 O O . ILE A 1 208 ? 59.459 16.036 -36.601 1.00 75.69 208 ILE A O 1
ATOM 1723 N N . ILE A 1 209 ? 58.382 17.747 -35.611 1.00 76.25 209 ILE A N 1
ATOM 1724 C CA . ILE A 1 209 ? 58.175 18.522 -36.843 1.00 76.25 209 ILE A CA 1
ATOM 1725 C C . ILE A 1 209 ? 59.521 18.994 -37.408 1.00 76.25 209 ILE A C 1
ATOM 1727 O O . ILE A 1 209 ? 59.789 18.772 -38.589 1.00 76.25 209 ILE A O 1
ATOM 1731 N N . GLU A 1 210 ? 60.397 19.558 -36.575 1.00 79.56 210 GLU A N 1
ATOM 1732 C CA . GLU A 1 210 ? 61.717 20.052 -36.994 1.00 79.56 210 GLU A CA 1
ATOM 1733 C C . GLU A 1 210 ? 62.628 18.920 -37.514 1.00 79.56 210 GLU A C 1
ATOM 1735 O O . GLU A 1 210 ? 63.309 19.058 -38.541 1.00 79.56 210 GLU A O 1
ATOM 1740 N N . ARG A 1 211 ? 62.600 17.748 -36.864 1.00 73.44 211 ARG A N 1
ATOM 1741 C CA . ARG A 1 211 ? 63.360 16.569 -37.311 1.00 73.44 211 ARG A CA 1
ATOM 1742 C C . ARG A 1 211 ? 62.859 16.047 -38.665 1.00 73.44 211 ARG A C 1
ATOM 1744 O O . ARG A 1 211 ? 63.654 15.745 -39.549 1.00 73.44 211 ARG A O 1
ATOM 1751 N N . HIS A 1 212 ? 61.547 16.026 -38.878 1.00 76.12 212 HIS A N 1
ATOM 1752 C CA . HIS A 1 212 ? 60.968 15.605 -40.154 1.00 76.12 212 HIS A CA 1
ATOM 1753 C C . HIS A 1 212 ? 61.195 16.628 -41.289 1.00 76.12 212 HIS A C 1
ATOM 1755 O O . HIS A 1 212 ? 61.368 16.249 -42.451 1.00 76.12 212 HIS A O 1
ATOM 1761 N N . GLU A 1 213 ? 61.229 17.930 -40.987 1.00 75.38 213 GLU A N 1
ATOM 1762 C CA . GLU A 1 213 ? 61.583 18.962 -41.971 1.00 75.38 213 GLU A CA 1
ATOM 1763 C C . GLU A 1 213 ? 63.054 18.880 -42.391 1.00 75.38 213 GLU A C 1
ATOM 1765 O O . GLU A 1 213 ? 63.355 18.943 -43.587 1.00 75.38 213 GLU A O 1
ATOM 1770 N N . SER A 1 214 ? 63.965 18.674 -41.438 1.00 70.81 214 SER A N 1
ATOM 1771 C CA . SER A 1 214 ? 65.394 18.503 -41.724 1.00 70.81 214 SER A CA 1
ATOM 1772 C C . SER A 1 214 ? 65.686 17.230 -42.530 1.00 70.81 214 SER A C 1
ATOM 1774 O O . SER A 1 214 ? 66.435 17.297 -43.508 1.00 70.81 214 SER A O 1
ATOM 1776 N N . GLU A 1 215 ? 65.028 16.107 -42.231 1.00 76.81 215 GLU A N 1
ATOM 1777 C CA . GLU A 1 215 ? 65.109 14.875 -43.035 1.00 76.81 215 GLU A CA 1
ATOM 1778 C C . GLU A 1 215 ? 64.641 15.099 -44.484 1.00 76.81 215 GLU A C 1
ATOM 1780 O O . GLU A 1 215 ? 65.348 14.748 -45.433 1.00 76.81 215 GLU A O 1
ATOM 1785 N N . LYS A 1 216 ? 63.510 15.793 -44.680 1.00 74.19 216 LYS A N 1
ATOM 1786 C CA . LYS A 1 216 ? 63.022 16.163 -46.022 1.00 74.19 216 LYS A CA 1
ATOM 1787 C C . LYS A 1 216 ? 63.967 17.098 -46.776 1.00 74.19 216 LYS A C 1
ATOM 1789 O O . LYS A 1 216 ? 64.020 17.053 -48.007 1.00 74.19 216 LYS A O 1
ATOM 1794 N N . MET A 1 217 ? 64.686 17.983 -46.085 1.00 68.81 217 MET A N 1
ATOM 1795 C CA . MET A 1 217 ? 65.676 18.857 -46.724 1.00 68.81 217 MET A CA 1
ATOM 1796 C C . MET A 1 217 ? 66.910 18.079 -47.188 1.00 68.81 217 MET A C 1
ATOM 1798 O O . MET A 1 217 ? 67.405 18.353 -48.284 1.00 68.81 217 MET A O 1
ATOM 1802 N N . VAL A 1 218 ? 67.364 17.095 -46.409 1.00 74.38 218 VAL A N 1
ATOM 1803 C CA . VAL A 1 218 ? 68.479 16.206 -46.774 1.00 74.38 218 VAL A CA 1
ATOM 1804 C C . VAL A 1 218 ? 68.112 15.340 -47.982 1.00 74.38 218 VAL A C 1
ATOM 1806 O O . VAL A 1 218 ? 68.871 15.278 -48.950 1.00 74.38 218 VAL A O 1
ATOM 1809 N N . GLU A 1 219 ? 66.913 14.760 -47.993 1.00 71.56 219 GLU A N 1
ATOM 1810 C CA . GLU A 1 219 ? 66.425 13.929 -49.102 1.00 71.56 219 GLU A CA 1
ATOM 1811 C C . GLU A 1 219 ? 66.325 14.721 -50.423 1.00 71.56 219 GLU A C 1
ATOM 1813 O O . GLU A 1 219 ? 66.706 14.233 -51.491 1.00 71.56 219 GLU A O 1
ATOM 1818 N N . ARG A 1 220 ? 65.909 15.996 -50.351 1.00 68.19 220 ARG A N 1
ATOM 1819 C CA . ARG A 1 220 ? 65.874 16.932 -51.495 1.00 68.19 220 ARG A CA 1
ATOM 1820 C C . ARG A 1 220 ? 67.254 17.358 -51.996 1.00 68.19 220 ARG A C 1
ATOM 1822 O O . ARG A 1 220 ? 67.374 17.778 -53.147 1.00 68.19 220 ARG A O 1
ATOM 1829 N N . GLN A 1 221 ? 68.277 17.344 -51.146 1.00 66.81 221 GLN A N 1
ATOM 1830 C CA . GLN A 1 221 ? 69.649 17.658 -51.554 1.00 66.81 221 GLN A CA 1
ATOM 1831 C C . GLN A 1 221 ? 70.293 16.461 -52.254 1.00 66.81 221 GLN A C 1
ATOM 1833 O O . GLN A 1 221 ? 70.897 16.646 -53.308 1.00 66.81 221 GLN A O 1
ATOM 1838 N N . GLN A 1 222 ? 70.062 15.248 -51.745 1.00 63.84 222 GLN A N 1
ATOM 1839 C CA . GLN A 1 222 ? 70.543 14.005 -52.354 1.00 63.84 222 GLN A CA 1
ATOM 1840 C C . GLN A 1 222 ? 69.928 13.764 -53.743 1.00 63.84 222 GLN A C 1
ATOM 1842 O O . GLN A 1 222 ? 70.643 13.441 -54.688 1.00 63.84 222 GLN A O 1
ATOM 1847 N N . THR A 1 223 ? 68.627 14.012 -53.924 1.00 56.94 223 THR A N 1
ATOM 1848 C CA . THR A 1 223 ? 67.973 13.892 -55.247 1.00 56.94 223 THR A CA 1
ATOM 1849 C C . THR A 1 223 ? 68.517 14.886 -56.283 1.00 56.94 223 THR A C 1
ATOM 1851 O O . THR A 1 223 ? 68.712 14.519 -57.438 1.00 56.94 223 THR A O 1
ATOM 1854 N N . LYS A 1 224 ? 68.860 16.116 -55.875 1.00 60.59 224 LYS A N 1
ATOM 1855 C CA . LYS A 1 224 ? 69.468 17.140 -56.755 1.00 60.59 224 LYS A CA 1
ATOM 1856 C C . LYS A 1 224 ? 70.941 16.895 -57.096 1.00 60.59 224 LYS A C 1
ATOM 1858 O O . LYS A 1 224 ? 71.485 17.575 -57.972 1.00 60.59 224 LYS A O 1
ATOM 1863 N N . GLU A 1 225 ? 71.614 16.032 -56.345 1.00 57.28 225 GLU A N 1
ATOM 1864 C CA . GLU A 1 225 ? 72.990 15.606 -56.605 1.00 57.28 225 GLU A CA 1
ATOM 1865 C C . GLU A 1 225 ? 73.005 14.423 -57.582 1.00 57.28 225 GLU A C 1
ATOM 1867 O O . GLU A 1 225 ? 73.815 14.406 -58.504 1.00 57.28 225 GLU A O 1
ATOM 1872 N N . VAL A 1 226 ? 72.020 13.522 -57.473 1.00 57.06 226 VAL A N 1
ATOM 1873 C CA . VAL A 1 226 ? 71.796 12.413 -58.416 1.00 57.06 226 VAL A CA 1
ATOM 1874 C C . VAL A 1 226 ? 71.335 12.900 -59.798 1.00 57.06 226 VAL A C 1
ATOM 1876 O O . VAL A 1 226 ? 71.782 12.358 -60.799 1.00 57.06 226 VAL A O 1
ATOM 1879 N N . GLU A 1 227 ? 70.508 13.948 -59.887 1.00 56.78 227 GLU A N 1
ATOM 1880 C CA . GLU A 1 227 ? 70.089 14.543 -61.176 1.00 56.78 227 GLU A CA 1
ATOM 1881 C C . GLU A 1 227 ? 71.182 15.376 -61.881 1.00 56.78 227 GLU A C 1
ATOM 1883 O O . GLU A 1 227 ? 70.977 15.833 -63.005 1.00 56.78 227 GLU A O 1
ATOM 1888 N N . ARG A 1 228 ? 72.328 15.622 -61.228 1.00 51.84 228 ARG A N 1
ATOM 1889 C CA . ARG A 1 228 ? 73.445 16.415 -61.779 1.00 51.84 228 ARG A CA 1
ATOM 1890 C C . ARG A 1 228 ? 74.593 15.577 -62.363 1.00 51.84 228 ARG A C 1
ATOM 1892 O O . ARG A 1 228 ? 75.546 16.176 -62.866 1.00 51.84 228 ARG A O 1
ATOM 1899 N N . MET A 1 229 ? 74.499 14.247 -62.299 1.00 49.34 229 MET A N 1
ATOM 1900 C CA . MET A 1 229 ? 75.373 13.281 -62.987 1.00 49.34 229 MET A CA 1
ATOM 1901 C C . MET A 1 229 ? 74.740 12.800 -64.290 1.00 49.34 229 MET A C 1
ATOM 1903 O O . MET A 1 229 ? 75.515 12.577 -65.246 1.00 49.34 229 MET A O 1
#

Foldseek 3Di:
DVVVVVVVVDPDDPVCVVVVVVVVVVVVVVVLVCCVPPPQADPVRDGDQAGDPVPVVQDSVNVVVSNCVCPDVVNVCVVVVPLPDAPLVVVQVVQQDPVRDRPDPVVVQLNVQLVVVCVPDDPVVNSVQQDDCHSSNVSVPDPDDDPPPDDSDPPDDPCNVDVPPDDQDPVNVVVVVVVVVVVVVVVVVVVVVVVVVVVVVVVVVVVVVVVVVVVVVVVVVVVVVVVVD

Organism: Pisum sativum (NCBI:txid3888)

Radius of gyration: 37.4 Å; chains: 1; bounding box: 114×41×91 Å

Secondary structure (DSSP, 8-state):
--HHHHHHHS---GGGHHHHHHHHHHHHHHHHHHHHHHHSB-TTSPBPSS--GGGTTS-HHHHHHHHHHHHSHHHHHHHH------HHHHHHHTT--TTS----HHHHHHHHHHHHHHHHS-HHHHTT--STT-HHHHHHT----TT------TT--HHHHS--PPPPPHHHHHHHHHHHHHHHHHHHHHHHHHHHHHHHHHHHHHHHHHHHHHHHHHHHHHHHHHTT-

Sequence (229 aa):
MILDVFQKAYVIGDERYDFVIKEAVKLLRAFKVKLRSKYLKDKDGNINKKPPEKYSYITQEQWDIFVTKCMSDDFQKQKSNEERIPCFQLWKVARVNKDGDIDNDNVQKIVDKCEVLTQSLTEEERGEDFGRNDILFQALDLPEYSGCVKSYGFGVNAKNIFPRQALPTQEHLDNIYHMLNTLTKRLETLESENLEREKKERPQADEIIERHESEKMVERQQTKEVERM